Protein AF-A0A1H3V2F0-F1 (afdb_monomer)

Structure (mmCIF, N/CA/C/O backbone):
data_AF-A0A1H3V2F0-F1
#
_entry.id   AF-A0A1H3V2F0-F1
#
loop_
_atom_site.group_PDB
_atom_site.id
_atom_site.type_symbol
_atom_site.label_atom_id
_atom_site.label_alt_id
_atom_site.label_comp_id
_atom_site.label_asym_id
_atom_site.label_entity_id
_atom_site.label_seq_id
_atom_site.pdbx_PDB_ins_code
_atom_site.Cartn_x
_atom_site.Cartn_y
_atom_site.Cartn_z
_atom_site.occupancy
_atom_site.B_iso_or_equiv
_atom_site.auth_seq_id
_atom_site.auth_comp_id
_atom_site.auth_asym_id
_atom_site.auth_atom_id
_atom_site.pdbx_PDB_model_num
ATOM 1 N N . MET A 1 1 ? -30.285 28.965 68.200 1.00 61.06 1 MET A N 1
ATOM 2 C CA . MET A 1 1 ? -30.739 27.935 67.236 1.00 61.06 1 MET A CA 1
ATOM 3 C C . MET A 1 1 ? -30.386 28.266 65.783 1.00 61.06 1 MET A C 1
ATOM 5 O O . MET A 1 1 ? -29.971 27.362 65.078 1.00 61.06 1 MET A O 1
ATOM 9 N N . LEU A 1 2 ? -30.465 29.534 65.348 1.00 70.94 2 LEU A N 1
ATOM 10 C CA . LEU A 1 2 ? -30.140 29.958 63.972 1.00 70.94 2 LEU A CA 1
ATOM 11 C C . LEU A 1 2 ? -28.710 29.589 63.520 1.00 70.94 2 LEU A C 1
ATOM 13 O O . LEU A 1 2 ? -28.516 29.083 62.422 1.00 70.94 2 LEU A O 1
ATOM 17 N N . ILE A 1 3 ? -27.717 29.784 64.395 1.00 76.69 3 ILE A N 1
ATOM 18 C CA . ILE A 1 3 ? -26.299 29.520 64.093 1.00 76.69 3 ILE A CA 1
ATOM 19 C C . ILE A 1 3 ? -26.048 28.026 63.822 1.00 76.69 3 ILE A C 1
ATOM 21 O O . ILE A 1 3 ? -25.333 27.685 62.888 1.00 76.69 3 ILE A O 1
ATOM 25 N N . LEU A 1 4 ? -26.689 27.130 64.582 1.00 78.62 4 LEU A N 1
ATOM 26 C CA . LEU A 1 4 ? -26.581 25.678 64.379 1.00 78.62 4 LEU A CA 1
ATOM 27 C C . LEU A 1 4 ? -27.196 25.234 63.046 1.00 78.62 4 LEU A C 1
ATOM 29 O O . LEU A 1 4 ? -26.653 24.354 62.388 1.00 78.62 4 LEU A O 1
ATOM 33 N N . LEU A 1 5 ? -28.294 25.871 62.629 1.00 80.38 5 LEU A N 1
ATOM 34 C CA . LEU A 1 5 ? -28.966 25.572 61.365 1.00 80.38 5 LEU A CA 1
ATOM 35 C C . LEU A 1 5 ? -28.113 26.011 60.166 1.00 80.38 5 LEU A C 1
ATOM 37 O O . LEU A 1 5 ? -27.968 25.260 59.208 1.00 80.38 5 LEU A O 1
ATOM 41 N N . ILE A 1 6 ? -27.473 27.180 60.254 1.00 79.75 6 ILE A N 1
ATOM 42 C CA . ILE A 1 6 ? -26.554 27.679 59.218 1.00 79.75 6 ILE A CA 1
ATOM 43 C C . ILE A 1 6 ? -25.340 26.752 59.075 1.00 79.75 6 ILE A C 1
ATOM 45 O O . ILE A 1 6 ? -24.974 26.389 57.961 1.00 79.75 6 ILE A O 1
ATOM 49 N N . VAL A 1 7 ? -24.746 26.319 60.191 1.00 81.94 7 VAL A N 1
ATOM 50 C CA . VAL A 1 7 ? -23.611 25.381 60.167 1.00 81.94 7 VAL A CA 1
ATOM 51 C C . VAL A 1 7 ? -24.021 24.032 59.571 1.00 81.94 7 VAL A C 1
ATOM 53 O O . VAL A 1 7 ? -23.285 23.486 58.753 1.00 81.94 7 VAL A O 1
ATOM 56 N N . PHE A 1 8 ? -25.208 23.523 59.912 1.00 82.62 8 PHE A N 1
ATOM 57 C CA . PHE A 1 8 ? -25.726 22.274 59.351 1.00 82.62 8 PHE A CA 1
ATOM 58 C C . PHE A 1 8 ? -25.912 22.356 57.829 1.00 82.62 8 PHE A C 1
ATOM 60 O O . PHE A 1 8 ? -25.448 21.476 57.111 1.00 82.62 8 PHE A O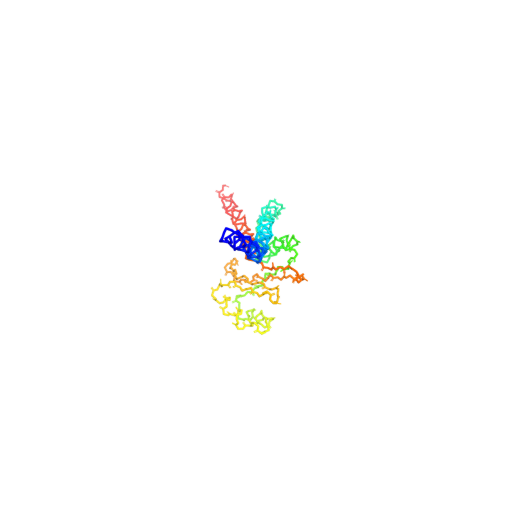 1
ATOM 67 N N . VAL A 1 9 ? -26.495 23.448 57.324 1.00 82.94 9 VAL A N 1
ATOM 68 C CA . VAL A 1 9 ? -26.687 23.669 55.879 1.00 82.94 9 VAL A CA 1
ATOM 69 C C . VAL A 1 9 ? -25.351 23.764 55.138 1.00 82.94 9 VAL A C 1
ATOM 71 O O . VAL A 1 9 ? -25.231 23.241 54.032 1.00 82.94 9 VAL A O 1
ATOM 74 N N . ILE A 1 10 ? -24.330 24.390 55.734 1.00 80.44 10 ILE A N 1
ATOM 75 C CA . ILE A 1 10 ? -22.995 24.492 55.125 1.00 80.44 10 ILE A CA 1
ATOM 76 C C . ILE A 1 10 ? -22.326 23.116 55.042 1.00 80.44 10 ILE A C 1
ATOM 78 O O . ILE A 1 10 ? -21.793 22.765 53.992 1.00 80.44 10 ILE A O 1
ATOM 82 N N . ILE A 1 11 ? -22.370 22.326 56.120 1.00 81.00 11 ILE A N 1
ATOM 83 C CA . ILE A 1 11 ? -21.777 20.980 56.147 1.00 81.00 11 ILE A CA 1
ATOM 84 C C . ILE A 1 11 ? -22.468 20.069 55.129 1.00 81.00 11 ILE A C 1
ATOM 86 O O . ILE A 1 11 ? -21.787 19.375 54.374 1.00 81.00 11 ILE A O 1
ATOM 90 N N . ASP A 1 12 ? -23.798 20.114 55.062 1.00 76.69 12 ASP A N 1
ATOM 91 C CA . ASP A 1 12 ? -24.576 19.302 54.125 1.00 76.69 12 ASP A CA 1
ATOM 92 C C . ASP A 1 12 ? -24.293 19.711 52.667 1.00 76.69 12 ASP A C 1
ATOM 94 O O . ASP A 1 12 ? -24.003 18.8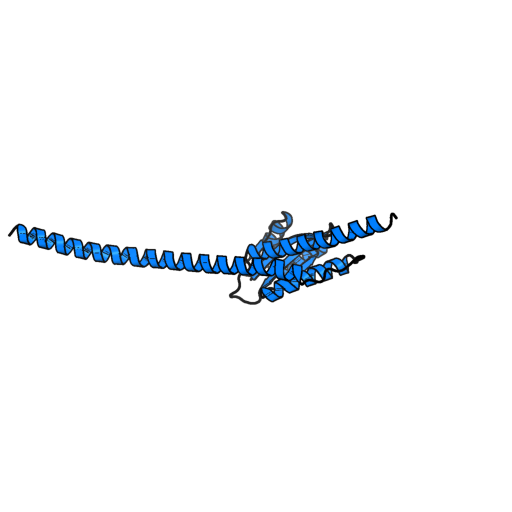73 51.812 1.00 76.69 12 ASP A O 1
ATOM 98 N N . SER A 1 13 ? -24.217 21.019 52.397 1.00 80.00 13 SER A N 1
ATOM 99 C CA . SER A 1 13 ? -23.856 21.552 51.074 1.00 80.00 13 SER A CA 1
ATOM 100 C C . SER A 1 13 ? -22.437 21.160 50.643 1.00 80.00 13 SER A C 1
ATOM 102 O O . SER A 1 13 ? -22.207 20.865 49.470 1.00 80.00 13 SER A O 1
ATOM 104 N N . LEU A 1 14 ? -21.478 21.116 51.575 1.00 80.00 14 LEU A N 1
ATOM 105 C CA . LEU A 1 14 ? -20.109 20.660 51.308 1.00 80.00 14 LEU A CA 1
ATOM 106 C C . LEU A 1 14 ? -20.058 19.161 50.991 1.00 80.00 14 LEU A C 1
ATOM 108 O O . LEU A 1 14 ? -19.303 18.744 50.110 1.00 80.00 14 LEU A O 1
ATOM 112 N N . PHE A 1 15 ? -20.878 18.352 51.665 1.00 75.12 15 PHE A N 1
ATOM 113 C CA . PHE A 1 15 ? -20.977 16.917 51.400 1.00 75.12 15 PHE A CA 1
ATOM 114 C C . PHE A 1 15 ? -21.572 16.644 50.009 1.00 75.12 15 PHE A C 1
ATOM 116 O O . PHE A 1 15 ? -21.035 15.835 49.247 1.00 75.12 15 PHE A O 1
ATOM 123 N N . PHE A 1 16 ? -22.618 17.389 49.633 1.00 72.38 16 PHE A N 1
ATOM 124 C CA . PHE A 1 16 ? -23.201 17.350 48.289 1.00 72.38 16 PHE A CA 1
ATOM 125 C C . PHE A 1 16 ? -22.223 17.814 47.203 1.00 72.38 16 PHE A C 1
ATOM 127 O O . PHE A 1 16 ? -22.155 17.197 46.138 1.00 72.38 16 PHE A O 1
ATOM 134 N N . LEU A 1 17 ? -21.422 18.850 47.470 1.00 68.62 17 LEU A N 1
ATOM 135 C CA . LEU A 1 17 ? -20.409 19.331 46.530 1.00 68.62 17 LEU A CA 1
ATOM 136 C C . LEU A 1 17 ? -19.299 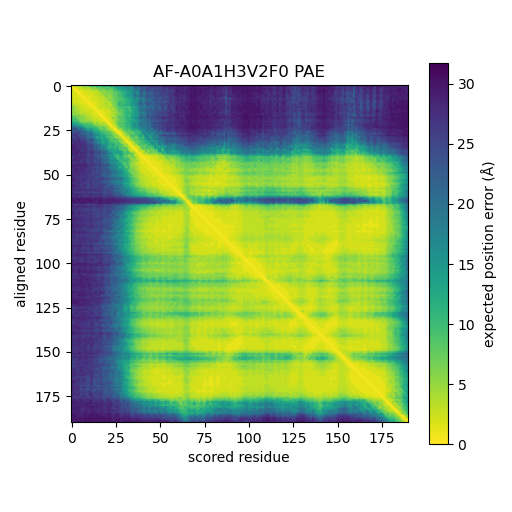18.293 46.309 1.00 68.62 17 LEU A C 1
ATOM 138 O O . LEU A 1 17 ? -18.885 18.071 45.173 1.00 68.62 17 LEU A O 1
ATOM 142 N N . ASN A 1 18 ? -18.859 17.610 47.368 1.00 68.31 18 ASN A N 1
ATOM 143 C CA . ASN A 1 18 ? -17.845 16.559 47.276 1.00 68.31 18 ASN A CA 1
ATOM 144 C C . ASN A 1 18 ? -18.342 15.362 46.441 1.00 68.31 18 ASN A C 1
ATOM 146 O O . ASN A 1 18 ? -17.637 14.873 45.559 1.00 68.31 18 ASN A O 1
ATOM 150 N N . LEU A 1 19 ? -19.602 14.953 46.629 1.00 63.09 19 LEU A N 1
ATOM 151 C CA . LEU A 1 19 ? -20.247 13.919 45.809 1.00 63.09 19 LEU A CA 1
ATOM 152 C C . LEU A 1 19 ? -20.395 14.338 44.338 1.00 63.09 19 LEU A C 1
ATOM 154 O O . LEU A 1 19 ? -20.176 13.524 43.440 1.00 63.09 19 LEU A O 1
ATOM 158 N N . TYR A 1 20 ? -20.736 15.601 44.082 1.00 62.31 20 TYR A N 1
ATOM 159 C CA . TYR A 1 20 ? -20.877 16.143 42.730 1.00 62.31 20 TYR A CA 1
ATOM 160 C C . TYR A 1 20 ? -19.531 16.206 41.989 1.00 62.31 20 TYR A C 1
ATOM 162 O O . TYR A 1 20 ? -19.430 15.735 40.855 1.00 62.31 20 TYR A O 1
ATOM 170 N N . ILE A 1 21 ? -18.478 16.698 42.656 1.00 61.28 21 ILE A N 1
ATOM 171 C CA . ILE A 1 21 ? -17.107 16.730 42.123 1.00 61.28 21 ILE A CA 1
ATOM 172 C C . ILE A 1 21 ? -16.589 15.309 41.875 1.00 61.28 21 ILE A C 1
ATOM 174 O O . ILE A 1 21 ? -15.991 15.051 40.834 1.00 61.28 21 ILE A O 1
ATOM 178 N N . SER A 1 22 ? -16.854 14.366 42.782 1.00 59.47 22 SER A N 1
ATOM 179 C CA . SER A 1 22 ? -16.416 12.974 42.630 1.00 59.47 22 SER A CA 1
ATOM 180 C C . SER A 1 22 ? -17.103 12.268 41.450 1.00 59.47 22 SER A C 1
ATOM 182 O O . SER A 1 22 ? -16.454 11.536 40.701 1.00 59.47 22 SER A O 1
ATOM 184 N N . LYS A 1 23 ? -18.397 12.539 41.218 1.00 57.72 23 LYS A N 1
ATOM 185 C CA . LYS A 1 23 ? -19.178 11.919 40.135 1.00 57.72 23 LYS A CA 1
ATOM 186 C C . LYS A 1 23 ? -18.841 12.474 38.745 1.00 57.72 23 LYS A C 1
ATOM 188 O O . LYS A 1 23 ? -18.786 11.697 37.797 1.00 57.72 23 LYS A O 1
ATOM 193 N N . LEU A 1 24 ? -18.595 13.780 38.620 1.00 54.38 24 LEU A N 1
ATOM 194 C CA . LEU A 1 24 ? -18.232 14.410 37.341 1.00 54.38 24 LEU A CA 1
ATOM 195 C C . LEU A 1 24 ? -16.731 14.325 37.047 1.00 54.38 24 LEU A C 1
ATOM 197 O O . LEU A 1 24 ? -16.337 13.962 35.941 1.00 54.38 24 LEU A O 1
ATOM 201 N N . GLY A 1 25 ? -15.885 14.565 38.051 1.00 49.28 25 GLY A N 1
ATOM 202 C CA . GLY A 1 25 ? -14.433 14.518 37.899 1.00 49.28 25 GLY A CA 1
ATOM 203 C C . GLY A 1 25 ? -13.911 13.119 37.573 1.00 49.28 25 GLY A C 1
ATOM 204 O O . GLY A 1 25 ? -12.988 12.992 36.778 1.00 49.28 25 GLY A O 1
ATOM 205 N N . GLY A 1 26 ? -14.518 12.059 38.121 1.00 54.72 26 GLY A N 1
ATOM 206 C CA . GLY A 1 26 ? -14.087 10.679 37.872 1.00 54.72 26 GLY A CA 1
ATOM 207 C C . GLY A 1 26 ? -14.319 10.196 36.435 1.00 54.72 26 GLY A C 1
ATOM 208 O O . GLY A 1 26 ? -13.456 9.521 35.872 1.00 54.72 26 GLY A O 1
ATOM 209 N N . GLN A 1 27 ? -15.451 10.558 35.820 1.00 55.06 27 GLN A N 1
ATOM 210 C CA . GLN A 1 27 ? -15.762 10.175 34.437 1.00 55.06 27 GLN A CA 1
ATOM 211 C C . GLN A 1 27 ? -14.985 11.008 33.413 1.00 55.06 27 GLN A C 1
ATOM 213 O O . GLN A 1 27 ? -14.452 10.449 32.452 1.00 55.06 27 GLN A O 1
ATOM 218 N N . GLU A 1 28 ? -14.865 12.321 33.622 1.00 51.31 28 GLU A N 1
ATOM 219 C CA . GLU A 1 28 ? -14.158 13.191 32.678 1.00 51.31 28 GLU A CA 1
ATOM 220 C C . GLU A 1 28 ? -12.641 12.959 32.696 1.00 51.31 28 GLU A C 1
ATOM 222 O O . GLU A 1 28 ? -12.040 12.857 31.621 1.00 51.31 28 GLU A O 1
ATOM 227 N N . LEU A 1 29 ? -12.017 12.744 33.866 1.00 51.28 29 LEU A N 1
ATOM 228 C CA . LEU A 1 29 ? -10.594 12.377 33.927 1.00 51.28 29 LEU A CA 1
ATOM 229 C C . LEU A 1 29 ? -10.323 11.032 33.257 1.00 51.28 29 LEU A C 1
ATOM 231 O O . LEU A 1 29 ? -9.363 10.924 32.501 1.00 51.28 29 LEU A O 1
ATOM 235 N N . GLN A 1 30 ? -11.144 10.006 33.505 1.00 56.53 30 GLN A N 1
ATOM 236 C CA . GLN A 1 30 ? -10.946 8.703 32.864 1.00 56.53 30 GLN A CA 1
ATOM 237 C C . GLN A 1 30 ? -11.116 8.791 31.347 1.00 56.53 30 GLN A C 1
ATOM 239 O O . GLN A 1 30 ? -10.319 8.204 30.614 1.00 56.53 30 GLN A O 1
ATOM 244 N N . SER A 1 31 ? -12.096 9.560 30.863 1.00 54.59 31 SER A N 1
ATOM 245 C CA . SER A 1 31 ? -12.270 9.789 29.426 1.00 54.59 31 SER A CA 1
ATOM 246 C C . SER A 1 31 ? -11.073 10.527 28.811 1.00 54.59 31 SER A C 1
ATOM 248 O O . SER A 1 31 ? -10.568 10.103 27.773 1.00 54.59 31 SER A O 1
ATOM 250 N N . THR A 1 32 ? -10.536 11.538 29.502 1.00 55.53 32 THR A N 1
ATOM 251 C CA . THR A 1 32 ? -9.373 12.322 29.060 1.00 55.53 32 THR A CA 1
ATOM 252 C C . THR A 1 32 ? -8.096 11.479 29.068 1.00 55.53 32 THR A C 1
ATOM 254 O O . THR A 1 32 ? -7.361 11.466 28.087 1.00 55.53 32 THR A O 1
ATOM 257 N N . ILE A 1 33 ? -7.845 10.704 30.129 1.00 57.38 33 ILE A N 1
ATOM 258 C CA . ILE A 1 33 ? -6.692 9.792 30.233 1.00 57.38 33 ILE A CA 1
ATOM 259 C C . ILE A 1 33 ? -6.752 8.714 29.143 1.00 57.38 33 ILE A C 1
ATOM 261 O O . ILE A 1 33 ? -5.734 8.393 28.528 1.00 57.38 33 ILE A O 1
ATOM 265 N N . THR A 1 34 ? -7.943 8.178 28.863 1.00 60.28 34 THR A N 1
ATOM 266 C CA . THR A 1 34 ? -8.134 7.169 27.812 1.00 60.28 34 THR A CA 1
ATOM 267 C C . THR A 1 34 ? -7.894 7.764 26.425 1.00 60.28 34 THR A C 1
ATOM 269 O O . THR A 1 34 ? -7.192 7.155 25.623 1.00 60.28 34 THR A O 1
ATOM 272 N N . GLN A 1 35 ? -8.410 8.966 26.151 1.00 56.22 35 GLN A N 1
ATOM 273 C CA . GLN A 1 35 ? -8.172 9.671 24.888 1.00 56.22 35 GLN A CA 1
ATOM 274 C C . GLN A 1 35 ? -6.689 10.003 24.694 1.00 56.22 35 GLN A C 1
ATOM 276 O O . GLN A 1 35 ? -6.137 9.675 23.650 1.00 56.22 35 GLN A O 1
ATOM 281 N N . VAL A 1 36 ? -6.011 10.548 25.710 1.00 57.19 36 VAL A N 1
ATOM 282 C CA . VAL A 1 36 ? -4.564 10.829 25.658 1.00 57.19 36 VAL A CA 1
ATOM 283 C C . VAL A 1 36 ? -3.760 9.550 25.401 1.00 57.19 36 VAL A C 1
ATOM 285 O O . VAL A 1 36 ? -2.831 9.558 24.597 1.00 57.19 36 VAL A O 1
ATOM 288 N N . GLY A 1 37 ? -4.136 8.430 26.027 1.00 59.06 37 GLY A N 1
ATOM 289 C CA . GLY A 1 37 ? -3.490 7.136 25.800 1.00 59.06 37 GLY A CA 1
ATOM 290 C C . GLY A 1 37 ? -3.678 6.583 24.382 1.00 59.06 37 GLY A C 1
ATOM 291 O O . GLY A 1 37 ? -2.754 5.971 23.845 1.00 59.06 37 GLY A O 1
ATOM 292 N N . VAL A 1 38 ? -4.842 6.797 23.759 1.00 66.88 38 VAL A N 1
ATOM 293 C CA . VAL A 1 38 ? -5.090 6.435 22.351 1.00 66.88 38 VAL A CA 1
ATOM 294 C C . VAL A 1 38 ? -4.256 7.318 21.424 1.00 66.88 38 VAL A C 1
ATOM 296 O O . VAL A 1 38 ? -3.521 6.786 20.596 1.00 66.88 38 VAL A O 1
ATOM 299 N N . THR A 1 39 ? -4.269 8.635 21.637 1.00 72.12 39 THR A N 1
ATOM 300 C CA . THR A 1 39 ? -3.475 9.590 20.854 1.00 72.12 39 THR A CA 1
ATOM 301 C C . THR A 1 39 ? -1.979 9.290 20.934 1.00 72.12 39 THR A C 1
ATOM 303 O O . THR A 1 39 ? -1.284 9.343 19.924 1.00 72.12 39 THR A O 1
ATOM 306 N N . GLN A 1 40 ? -1.467 8.926 22.114 1.00 73.38 40 GLN A N 1
ATOM 307 C CA . GLN A 1 40 ? -0.055 8.580 22.275 1.00 73.38 40 GLN A CA 1
ATOM 308 C C . GLN A 1 40 ? 0.311 7.302 21.510 1.00 73.38 40 GLN A C 1
ATOM 310 O O . GLN A 1 40 ? 1.338 7.266 20.838 1.00 73.38 40 GLN A O 1
ATOM 315 N N . LYS A 1 41 ? -0.543 6.271 21.554 1.00 78.06 41 LYS A N 1
ATOM 316 C CA . LYS A 1 41 ? -0.329 5.034 20.788 1.00 78.06 41 LYS A CA 1
ATOM 317 C C . LYS A 1 41 ? -0.358 5.273 19.281 1.00 78.06 41 LYS A C 1
ATOM 319 O O . LYS A 1 41 ? 0.447 4.679 18.570 1.00 78.06 41 LYS A O 1
ATOM 324 N N . GLU A 1 42 ? -1.265 6.119 18.801 1.00 79.69 42 GLU A N 1
ATOM 325 C CA . GLU A 1 42 ? -1.326 6.506 17.389 1.00 79.69 42 GLU A CA 1
ATOM 326 C C . GLU A 1 42 ? -0.064 7.273 16.981 1.00 79.69 42 GLU A C 1
ATOM 328 O O . GLU A 1 42 ? 0.589 6.884 16.019 1.00 79.69 42 GLU A O 1
ATOM 333 N N . LEU A 1 43 ? 0.362 8.262 17.773 1.00 80.75 43 LEU A N 1
ATOM 334 C CA . LEU A 1 43 ? 1.606 9.008 17.546 1.00 80.75 43 LEU A CA 1
ATOM 335 C C . LEU A 1 43 ? 2.843 8.105 17.511 1.00 80.75 43 LEU A C 1
ATOM 337 O O . LEU A 1 43 ? 3.704 8.265 16.643 1.00 80.75 43 LEU A O 1
ATOM 341 N N . ASP A 1 44 ? 2.951 7.161 18.443 1.00 85.00 44 ASP A N 1
ATOM 342 C CA . ASP A 1 44 ? 4.070 6.221 18.488 1.00 85.00 44 ASP A CA 1
ATOM 343 C C . ASP A 1 44 ? 4.039 5.265 17.285 1.00 85.00 44 ASP A C 1
ATOM 345 O O . ASP A 1 44 ? 5.087 4.968 16.703 1.00 85.00 44 ASP A O 1
ATOM 349 N N . ALA A 1 45 ? 2.848 4.837 16.851 1.00 83.38 45 ALA A N 1
ATOM 350 C CA . ALA A 1 45 ? 2.679 4.047 15.636 1.00 83.38 45 ALA A CA 1
ATOM 351 C C . ALA A 1 45 ? 3.090 4.836 14.383 1.00 83.38 45 ALA A C 1
ATOM 353 O O . ALA A 1 45 ? 3.867 4.314 13.584 1.00 83.38 45 ALA A O 1
ATOM 354 N N . THR A 1 46 ? 2.651 6.089 14.239 1.00 85.56 46 THR A N 1
ATOM 355 C CA . THR A 1 46 ? 3.050 6.977 13.137 1.00 85.56 46 THR A CA 1
ATOM 356 C C . THR A 1 46 ? 4.563 7.175 13.117 1.00 85.56 46 THR A C 1
ATOM 358 O O . THR A 1 46 ? 5.201 6.991 12.082 1.00 85.56 46 THR A O 1
ATOM 361 N N . ARG A 1 47 ? 5.176 7.488 14.267 1.00 84.75 47 ARG A N 1
ATOM 362 C CA . ARG A 1 47 ? 6.633 7.670 14.382 1.00 84.75 47 ARG A CA 1
ATOM 363 C C . ARG A 1 47 ? 7.398 6.423 13.963 1.00 84.75 47 ARG A C 1
ATOM 365 O O . ARG A 1 47 ? 8.370 6.534 13.221 1.00 84.75 47 ARG A O 1
ATOM 372 N N . ARG A 1 48 ? 6.956 5.247 14.410 1.00 90.94 48 ARG A N 1
ATOM 373 C CA . ARG A 1 48 ? 7.561 3.963 14.037 1.00 90.94 48 ARG A CA 1
ATOM 374 C C . ARG A 1 48 ? 7.470 3.722 12.528 1.00 90.94 48 ARG A C 1
ATOM 376 O O . ARG A 1 48 ? 8.500 3.481 11.903 1.00 90.94 48 ARG A O 1
ATOM 383 N N . LYS A 1 49 ? 6.278 3.872 11.940 1.00 89.25 49 LYS A N 1
ATOM 384 C CA . LYS A 1 49 ? 6.044 3.708 10.493 1.00 89.25 49 LYS A CA 1
ATOM 385 C C . LYS A 1 49 ? 6.922 4.651 9.668 1.00 89.25 49 LYS A C 1
ATOM 387 O O . LYS A 1 49 ? 7.590 4.218 8.732 1.00 89.25 49 LYS A O 1
ATOM 392 N N . MET A 1 50 ? 6.987 5.923 10.060 1.00 86.44 50 MET A N 1
ATOM 393 C CA . MET A 1 50 ? 7.795 6.936 9.376 1.00 86.44 50 MET A CA 1
ATOM 394 C C . MET A 1 50 ? 9.300 6.738 9.573 1.00 86.44 50 MET A C 1
ATOM 396 O O . MET A 1 50 ? 10.070 7.107 8.695 1.00 86.44 50 MET A O 1
ATOM 400 N N . ALA A 1 51 ? 9.741 6.130 10.678 1.00 87.38 51 ALA A N 1
ATOM 401 C CA . ALA A 1 51 ? 11.145 5.777 10.887 1.00 87.38 51 ALA A CA 1
ATOM 402 C C . ALA A 1 51 ? 11.589 4.582 10.027 1.00 87.38 51 ALA A C 1
ATOM 404 O O . ALA A 1 51 ? 12.760 4.500 9.655 1.00 87.38 51 ALA A O 1
ATOM 405 N N . HIS A 1 52 ? 10.677 3.670 9.677 1.00 89.56 52 HIS A N 1
ATOM 406 C CA . HIS A 1 52 ? 10.995 2.539 8.805 1.00 89.56 52 HIS A CA 1
ATOM 407 C C . HIS A 1 52 ? 11.288 2.962 7.365 1.00 89.56 52 HIS A C 1
ATOM 409 O O . HIS A 1 52 ? 12.174 2.382 6.747 1.00 89.56 52 HIS A O 1
ATOM 415 N N . VAL A 1 53 ? 10.609 3.987 6.845 1.00 90.06 53 VAL A N 1
ATOM 416 C CA . VAL A 1 53 ? 10.813 4.477 5.470 1.00 90.06 53 VAL A CA 1
ATOM 417 C C . VAL A 1 53 ? 12.283 4.825 5.172 1.00 90.06 53 VAL A C 1
ATOM 419 O O . VAL A 1 53 ? 12.854 4.198 4.281 1.00 90.06 53 VAL A O 1
ATOM 422 N N . PRO A 1 54 ? 12.953 5.745 5.898 1.00 86.50 54 PRO A N 1
ATOM 423 C CA . PRO A 1 54 ? 14.351 6.068 5.626 1.00 86.50 54 PRO A CA 1
ATOM 424 C C . PRO A 1 54 ? 15.285 4.884 5.894 1.00 86.50 54 PRO A C 1
ATOM 426 O O . PRO A 1 54 ? 16.253 4.712 5.163 1.00 86.50 54 PRO A O 1
ATOM 429 N N . GLN A 1 55 ? 14.996 4.035 6.890 1.00 88.94 55 GLN A N 1
ATOM 430 C CA . GLN A 1 55 ? 15.793 2.826 7.133 1.00 88.94 55 GLN A CA 1
ATOM 431 C C . GLN A 1 55 ? 15.773 1.885 5.925 1.00 88.94 55 GLN A C 1
ATOM 433 O O . GLN A 1 55 ? 16.816 1.374 5.531 1.00 88.94 55 GLN A O 1
ATOM 438 N N . ILE A 1 56 ? 14.596 1.671 5.334 1.00 91.75 56 ILE A N 1
ATOM 439 C CA . ILE A 1 56 ? 14.447 0.845 4.136 1.00 91.75 56 ILE A CA 1
ATOM 440 C C . ILE A 1 56 ? 15.187 1.495 2.971 1.00 91.75 56 ILE A C 1
ATOM 442 O O . ILE A 1 56 ? 15.997 0.831 2.340 1.00 91.75 56 ILE A O 1
ATOM 446 N N . LEU A 1 57 ? 14.963 2.787 2.715 1.00 88.56 57 LEU A N 1
ATOM 447 C CA . LEU A 1 57 ? 15.588 3.485 1.587 1.00 88.56 57 LEU A CA 1
ATOM 448 C C . LEU A 1 57 ? 17.121 3.490 1.667 1.00 88.56 57 LEU A C 1
ATOM 450 O O . LEU A 1 57 ? 17.773 3.329 0.646 1.00 88.56 57 LEU A O 1
ATOM 454 N N . ILE A 1 58 ? 17.707 3.632 2.858 1.00 86.31 58 ILE A N 1
ATOM 455 C CA . ILE A 1 58 ? 19.170 3.614 3.032 1.00 86.31 58 ILE A CA 1
ATOM 456 C C . ILE A 1 58 ? 19.746 2.208 2.817 1.00 86.31 58 ILE A C 1
ATOM 458 O O . ILE A 1 58 ? 20.851 2.065 2.299 1.00 86.31 58 ILE A O 1
ATOM 462 N N . CYS A 1 59 ? 19.028 1.167 3.242 1.00 87.19 59 CYS A N 1
ATOM 463 C CA . CYS A 1 59 ? 19.511 -0.212 3.162 1.00 87.19 59 CYS A CA 1
ATOM 464 C C . CYS A 1 59 ? 19.154 -0.915 1.846 1.00 87.19 59 CYS A C 1
ATOM 466 O O . CYS A 1 59 ? 19.722 -1.967 1.550 1.00 87.19 59 CYS A O 1
ATOM 468 N N . PHE A 1 60 ? 18.209 -0.381 1.073 1.00 88.06 60 PHE A N 1
ATOM 469 C CA . PHE A 1 60 ? 17.765 -1.005 -0.162 1.00 88.06 60 PHE A CA 1
ATOM 470 C C . PHE A 1 60 ? 18.811 -0.836 -1.264 1.00 88.06 60 PHE A C 1
ATOM 472 O O . PHE A 1 60 ? 19.214 0.273 -1.606 1.00 88.06 60 PHE A O 1
ATOM 479 N N . ASN A 1 61 ? 19.230 -1.954 -1.855 1.00 85.56 61 ASN A N 1
ATOM 480 C CA . ASN A 1 61 ? 20.132 -1.932 -2.998 1.00 85.56 61 ASN A CA 1
ATOM 481 C C . ASN A 1 61 ? 19.337 -1.641 -4.278 1.00 85.56 61 ASN A C 1
ATOM 483 O O . ASN A 1 61 ? 18.730 -2.552 -4.858 1.00 85.56 61 ASN A O 1
ATOM 487 N N . PHE A 1 62 ? 19.317 -0.373 -4.689 1.00 83.06 62 PHE A N 1
ATOM 488 C CA . PHE A 1 62 ? 18.661 0.053 -5.921 1.00 83.06 62 PHE A CA 1
ATOM 489 C C . PHE A 1 62 ? 19.390 -0.526 -7.141 1.00 83.06 62 PHE A C 1
ATOM 491 O O . PHE A 1 62 ? 20.619 -0.455 -7.214 1.00 83.06 62 PHE A O 1
ATOM 498 N N . PRO A 1 63 ? 18.663 -1.124 -8.100 1.00 79.25 63 PRO A N 1
ATOM 499 C CA . PRO A 1 63 ? 19.280 -1.656 -9.307 1.00 79.25 63 PRO A CA 1
ATOM 500 C C . PRO A 1 63 ? 19.917 -0.534 -10.140 1.00 79.25 63 PRO A C 1
ATOM 502 O O . PRO A 1 63 ? 19.328 0.529 -10.326 1.00 79.25 63 PRO A O 1
ATOM 505 N N . LEU A 1 64 ? 21.108 -0.803 -10.676 1.00 65.31 64 LEU A N 1
ATOM 506 C CA . LEU A 1 64 ? 21.814 0.079 -11.605 1.00 65.31 64 LEU A CA 1
ATOM 507 C C . LEU A 1 64 ? 21.465 -0.316 -13.048 1.00 65.31 64 LEU A C 1
ATOM 509 O O . LEU A 1 64 ? 21.782 -1.427 -13.461 1.00 65.31 64 LEU A O 1
ATOM 513 N N . TYR A 1 65 ? 20.865 0.618 -13.793 1.00 61.81 65 TYR A N 1
ATOM 514 C CA . TYR A 1 65 ? 20.639 0.610 -15.250 1.00 61.81 65 TYR A CA 1
ATOM 515 C C . TYR A 1 65 ? 19.810 -0.532 -15.882 1.00 61.81 65 TYR A C 1
ATOM 517 O O . TYR A 1 65 ? 19.693 -1.643 -15.380 1.00 61.81 65 TYR A O 1
ATOM 525 N N . ASN A 1 66 ? 19.236 -0.216 -17.053 1.00 54.28 66 ASN A N 1
ATOM 526 C CA . ASN A 1 66 ? 18.673 -1.132 -18.059 1.00 54.28 66 ASN A CA 1
ATOM 527 C C . ASN A 1 66 ? 17.694 -2.204 -17.544 1.00 54.28 66 ASN A C 1
ATOM 529 O O . ASN A 1 66 ? 17.736 -3.377 -17.919 1.00 54.28 66 ASN A O 1
ATOM 533 N N . VAL A 1 67 ? 16.792 -1.779 -16.668 1.00 62.84 67 VAL A N 1
ATOM 534 C CA . VAL A 1 67 ? 15.787 -2.653 -16.080 1.00 62.84 67 VAL A CA 1
ATOM 535 C C . VAL A 1 67 ? 14.610 -2.760 -17.056 1.00 62.84 67 VAL A C 1
ATOM 537 O O . VAL A 1 67 ? 14.016 -1.746 -17.425 1.00 62.84 67 VAL A O 1
ATOM 540 N N . SER A 1 68 ? 14.272 -3.974 -17.505 1.00 82.38 68 SER A N 1
ATOM 541 C CA . SER A 1 68 ? 13.022 -4.198 -18.246 1.00 82.38 68 SER A CA 1
ATOM 542 C C . SER A 1 68 ? 11.832 -3.706 -17.413 1.00 82.38 68 SER A C 1
ATOM 544 O O . SER A 1 68 ? 11.931 -3.611 -16.189 1.00 82.38 68 SER A O 1
ATOM 546 N N . LYS A 1 69 ? 10.687 -3.415 -18.049 1.00 83.88 69 LYS A N 1
ATOM 547 C CA . LYS A 1 69 ? 9.473 -3.018 -17.312 1.00 83.88 69 LYS A CA 1
ATOM 548 C C . LYS A 1 69 ? 9.157 -4.010 -16.186 1.00 83.88 69 LYS A C 1
ATOM 550 O O . LYS A 1 69 ? 8.873 -3.586 -15.073 1.00 83.88 69 LYS A O 1
ATOM 555 N N . ASP A 1 70 ? 9.268 -5.305 -16.465 1.00 86.38 70 ASP A N 1
ATOM 556 C CA . ASP A 1 70 ? 8.998 -6.355 -15.483 1.00 86.38 70 ASP A CA 1
ATOM 557 C C . ASP A 1 70 ? 10.003 -6.305 -14.330 1.00 86.38 70 ASP A C 1
ATOM 559 O O . ASP A 1 70 ? 9.606 -6.216 -13.176 1.00 86.38 70 ASP A O 1
ATOM 563 N N . ALA A 1 71 ? 11.304 -6.211 -14.620 1.00 87.81 71 ALA A N 1
ATOM 564 C CA . ALA A 1 71 ? 12.309 -6.116 -13.567 1.00 87.81 71 ALA A CA 1
ATOM 565 C C . ALA A 1 71 ? 12.213 -4.793 -12.773 1.00 87.81 71 ALA A C 1
ATOM 567 O O . ALA A 1 71 ? 12.598 -4.746 -11.604 1.00 87.81 71 ALA A O 1
ATOM 568 N N . TYR A 1 72 ? 11.699 -3.708 -13.367 1.00 88.75 72 TYR A N 1
ATOM 569 C CA . TYR A 1 72 ? 11.450 -2.450 -12.660 1.00 88.75 72 TYR A CA 1
ATOM 570 C C . TYR A 1 72 ? 10.352 -2.644 -11.615 1.00 88.75 72 TYR A C 1
ATOM 572 O O . TYR A 1 72 ? 10.508 -2.212 -10.471 1.00 88.75 72 TYR A O 1
ATOM 580 N N . ILE A 1 73 ? 9.271 -3.316 -12.016 1.00 91.19 73 ILE A N 1
ATOM 581 C CA . ILE A 1 73 ? 8.145 -3.649 -11.150 1.00 91.19 73 ILE A CA 1
ATOM 582 C C . ILE A 1 73 ? 8.574 -4.641 -10.065 1.00 91.19 73 ILE A C 1
ATOM 584 O O . ILE A 1 73 ? 8.352 -4.353 -8.894 1.00 91.19 73 ILE A O 1
ATOM 588 N N . ASP A 1 74 ? 9.286 -5.714 -10.408 1.00 91.00 74 ASP A N 1
ATOM 589 C CA . ASP A 1 74 ? 9.766 -6.713 -9.442 1.00 91.00 74 ASP A CA 1
ATOM 590 C C . ASP A 1 74 ? 10.637 -6.081 -8.344 1.00 91.00 74 ASP A C 1
ATOM 592 O O . ASP A 1 74 ? 10.519 -6.398 -7.159 1.00 91.00 74 ASP A O 1
ATOM 596 N N . ASN A 1 75 ? 11.525 -5.153 -8.714 1.00 91.06 75 ASN A N 1
ATOM 597 C CA . ASN A 1 75 ? 12.359 -4.445 -7.743 1.00 91.06 75 ASN A CA 1
ATOM 598 C C . ASN A 1 75 ? 11.539 -3.489 -6.865 1.00 91.06 75 ASN A C 1
ATOM 600 O O . ASN A 1 75 ? 11.813 -3.391 -5.666 1.00 91.06 75 ASN A O 1
ATOM 604 N N . MET A 1 76 ? 10.523 -2.825 -7.423 1.00 92.31 76 MET A N 1
ATOM 605 C CA . MET A 1 76 ? 9.591 -2.007 -6.645 1.00 92.31 76 MET A CA 1
ATOM 606 C C . MET A 1 76 ? 8.780 -2.864 -5.666 1.00 92.31 76 MET A C 1
ATOM 608 O O . MET A 1 76 ? 8.664 -2.509 -4.495 1.00 92.31 76 MET A O 1
ATOM 612 N N . GLU A 1 77 ? 8.269 -4.016 -6.097 1.00 94.06 77 GLU A N 1
ATOM 613 C CA . GLU A 1 77 ? 7.583 -4.969 -5.220 1.00 94.06 77 GLU A CA 1
ATOM 614 C C . GLU A 1 77 ? 8.502 -5.449 -4.098 1.00 94.06 77 GLU A C 1
ATOM 616 O O . GLU A 1 77 ? 8.092 -5.528 -2.940 1.00 94.06 77 GLU A O 1
ATOM 621 N N . ARG A 1 78 ? 9.779 -5.698 -4.406 1.00 93.56 78 ARG A N 1
ATOM 622 C CA . ARG A 1 78 ? 10.781 -6.076 -3.408 1.00 93.56 78 ARG A CA 1
ATOM 623 C C . ARG A 1 78 ? 11.002 -4.969 -2.374 1.00 93.56 78 ARG A C 1
ATOM 625 O O . ARG A 1 78 ? 11.068 -5.273 -1.188 1.00 93.56 78 ARG A O 1
ATOM 632 N N . LEU A 1 79 ? 11.059 -3.702 -2.795 1.00 94.50 79 LEU A N 1
ATOM 633 C CA . LEU A 1 79 ? 11.133 -2.551 -1.885 1.00 94.50 79 LEU A CA 1
ATOM 634 C C . LEU A 1 79 ? 9.896 -2.466 -0.980 1.00 94.50 79 LEU A C 1
ATOM 636 O O . LEU A 1 79 ? 10.019 -2.293 0.232 1.00 94.50 79 LEU A O 1
ATOM 640 N N . LEU A 1 80 ? 8.699 -2.611 -1.553 1.00 95.38 80 LEU A N 1
ATOM 641 C CA . LEU A 1 80 ? 7.447 -2.580 -0.794 1.00 95.38 80 LEU A CA 1
ATOM 642 C C . LEU A 1 80 ? 7.346 -3.752 0.186 1.00 95.38 80 LEU A C 1
ATOM 644 O O . LEU A 1 80 ? 6.843 -3.585 1.297 1.00 95.38 80 LEU A O 1
ATOM 648 N N . LYS A 1 81 ? 7.884 -4.918 -0.176 1.00 95.12 81 LYS A N 1
ATOM 649 C CA . LYS A 1 81 ? 7.931 -6.100 0.687 1.00 95.12 81 LYS A CA 1
ATOM 650 C C . LYS A 1 81 ? 8.784 -5.888 1.939 1.00 95.12 81 LYS A C 1
ATOM 652 O O . LYS A 1 81 ? 8.401 -6.380 2.997 1.00 95.12 81 LYS A O 1
ATOM 657 N N . GLU A 1 82 ? 9.879 -5.132 1.860 1.00 94.94 82 GLU A N 1
ATOM 658 C CA . GLU A 1 82 ? 10.683 -4.766 3.042 1.00 94.94 82 GLU A CA 1
ATOM 659 C C . GLU A 1 82 ? 9.858 -3.961 4.058 1.00 94.94 82 GLU A C 1
ATOM 661 O O . GLU A 1 82 ? 9.917 -4.203 5.266 1.00 94.94 82 GLU A O 1
ATOM 666 N N . TYR A 1 83 ? 9.031 -3.030 3.571 1.00 94.31 83 TYR A N 1
ATOM 667 C CA . TYR A 1 83 ? 8.096 -2.295 4.423 1.00 94.31 83 TYR A CA 1
ATOM 668 C C . TYR A 1 83 ? 7.003 -3.208 4.977 1.00 94.31 83 TYR A C 1
ATOM 670 O O . TYR A 1 83 ? 6.743 -3.209 6.182 1.00 94.31 83 TYR A O 1
ATOM 678 N N . ALA A 1 84 ? 6.418 -4.035 4.110 1.00 94.12 84 ALA A N 1
ATOM 679 C CA . ALA A 1 84 ? 5.364 -4.972 4.467 1.00 94.12 84 ALA A CA 1
ATOM 680 C C . ALA A 1 84 ? 5.800 -5.907 5.610 1.00 94.12 84 ALA A C 1
ATOM 682 O O . ALA A 1 84 ? 5.073 -6.084 6.584 1.00 94.12 84 ALA A O 1
ATOM 683 N N . GLN A 1 85 ? 7.030 -6.425 5.558 1.00 93.06 85 GLN A N 1
ATOM 684 C CA . GLN A 1 85 ? 7.590 -7.276 6.610 1.00 93.06 85 GLN A CA 1
ATOM 685 C C . GLN A 1 85 ? 7.754 -6.547 7.948 1.00 93.06 85 GLN A C 1
ATOM 687 O O . GLN A 1 85 ? 7.423 -7.107 8.993 1.00 93.06 85 GLN A O 1
ATOM 692 N N . LYS A 1 86 ? 8.232 -5.297 7.940 1.00 92.00 86 LYS A N 1
ATOM 693 C CA . LYS A 1 86 ? 8.412 -4.500 9.167 1.00 92.00 86 LYS A CA 1
ATOM 694 C C . LYS A 1 86 ? 7.091 -4.116 9.835 1.00 92.00 86 LYS A C 1
ATOM 696 O O . LYS A 1 86 ? 7.060 -3.931 11.051 1.00 92.00 86 LYS A O 1
ATOM 701 N N . GLU A 1 87 ? 6.018 -3.997 9.057 1.00 91.38 87 GLU A N 1
ATOM 702 C CA . GLU A 1 87 ? 4.686 -3.614 9.537 1.00 91.38 87 GLU A CA 1
ATOM 703 C C . GLU A 1 87 ? 3.695 -4.781 9.643 1.00 91.38 87 GLU A C 1
ATOM 705 O O . GLU A 1 87 ? 2.549 -4.569 10.028 1.00 91.38 87 GLU A O 1
ATOM 710 N N . SER A 1 88 ? 4.119 -6.019 9.359 1.00 91.94 88 SER A N 1
ATOM 711 C CA . SER A 1 88 ? 3.225 -7.194 9.312 1.00 91.94 88 SER A CA 1
ATOM 712 C C . SER A 1 88 ? 2.027 -6.994 8.366 1.00 91.94 88 SER A C 1
ATOM 714 O O . SER A 1 88 ? 0.878 -7.327 8.675 1.00 91.94 88 SER A O 1
ATOM 716 N N . LEU A 1 89 ? 2.319 -6.425 7.198 1.00 94.12 89 LEU A N 1
ATOM 717 C CA . LEU A 1 89 ? 1.393 -6.208 6.094 1.00 94.12 89 LEU A CA 1
ATOM 718 C C . LEU A 1 89 ? 1.721 -7.154 4.933 1.00 94.12 89 LEU A C 1
ATOM 720 O O . LEU A 1 89 ? 2.819 -7.702 4.827 1.00 94.12 89 LEU A O 1
ATOM 724 N N . VAL A 1 90 ? 0.761 -7.300 4.031 1.00 94.69 90 VAL A N 1
ATOM 725 C CA . VAL A 1 90 ? 0.918 -7.900 2.707 1.00 94.69 90 VAL A CA 1
ATOM 726 C C . VAL A 1 90 ? 0.636 -6.798 1.699 1.00 94.69 90 VAL A C 1
ATOM 728 O O . VAL A 1 90 ? -0.406 -6.151 1.782 1.00 94.69 90 VAL A O 1
ATOM 731 N N . ILE A 1 91 ? 1.584 -6.539 0.801 1.00 96.12 91 ILE A N 1
ATOM 732 C CA . ILE A 1 91 ? 1.478 -5.482 -0.205 1.00 96.12 91 ILE A CA 1
ATOM 733 C C . ILE A 1 91 ? 1.666 -6.116 -1.577 1.00 96.12 91 ILE A C 1
ATOM 735 O O . ILE A 1 91 ? 2.735 -6.658 -1.849 1.00 96.12 91 ILE A O 1
ATOM 739 N N . ASP A 1 92 ? 0.647 -6.002 -2.424 1.00 95.25 92 ASP A N 1
ATOM 740 C CA . ASP A 1 92 ? 0.641 -6.514 -3.793 1.00 95.25 92 ASP A CA 1
ATOM 741 C C . ASP A 1 92 ? 0.464 -5.359 -4.783 1.00 95.25 92 ASP A C 1
ATOM 743 O O . ASP A 1 92 ? -0.379 -4.477 -4.579 1.00 95.25 92 ASP A O 1
ATOM 747 N N . LEU A 1 93 ? 1.225 -5.366 -5.878 1.00 94.81 93 LEU A N 1
ATOM 748 C CA . LEU A 1 93 ? 1.096 -4.379 -6.944 1.00 94.81 93 LEU A CA 1
ATOM 749 C C . LEU A 1 93 ? 0.323 -4.979 -8.123 1.00 94.81 93 LEU A C 1
ATOM 751 O O . LEU A 1 93 ? 0.816 -5.824 -8.861 1.00 94.81 93 LEU A O 1
ATOM 755 N N . ILE A 1 94 ? -0.914 -4.530 -8.326 1.00 94.38 94 ILE A N 1
ATOM 756 C CA . ILE A 1 94 ? -1.832 -5.175 -9.269 1.00 94.38 94 ILE A CA 1
ATOM 757 C C . ILE A 1 94 ? -2.009 -4.301 -10.518 1.00 94.38 94 ILE A C 1
ATOM 759 O O . ILE A 1 94 ? -2.441 -3.151 -10.392 1.00 94.38 94 ILE A O 1
ATOM 763 N N . PRO A 1 95 ? -1.721 -4.809 -11.733 1.00 93.62 95 PRO A N 1
ATOM 764 C CA . PRO A 1 95 ? -2.002 -4.102 -12.982 1.00 93.62 95 PRO A CA 1
ATOM 765 C C . PRO A 1 95 ? -3.484 -3.725 -13.106 1.00 93.62 95 PRO A C 1
ATOM 767 O O . PRO A 1 95 ? -4.364 -4.537 -12.821 1.00 93.62 95 PRO A O 1
ATOM 770 N N . PHE A 1 96 ? -3.781 -2.502 -13.555 1.00 93.81 96 PHE A N 1
ATOM 771 C CA . PHE A 1 96 ? -5.156 -1.984 -13.614 1.00 93.81 96 PHE A CA 1
ATOM 7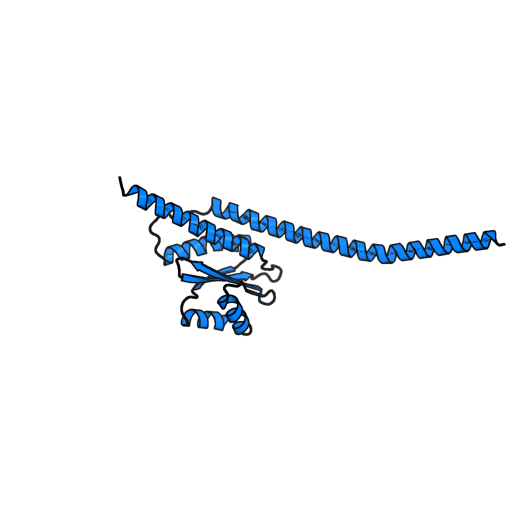72 C C . PHE A 1 96 ? -5.468 -1.197 -14.906 1.00 93.81 96 PHE A C 1
ATOM 774 O O . PHE A 1 96 ? -6.397 -0.382 -14.954 1.00 93.81 96 PHE A O 1
ATOM 781 N N . GLY A 1 97 ? -4.700 -1.417 -15.979 1.00 89.69 97 GLY A N 1
ATOM 782 C CA . GLY A 1 97 ? -4.801 -0.638 -17.221 1.00 89.69 97 GLY A CA 1
ATOM 783 C C . GLY A 1 97 ? -5.905 -1.093 -18.155 1.00 89.69 97 GLY A C 1
ATOM 784 O O . GLY A 1 97 ? -6.695 -0.287 -18.661 1.00 89.69 97 GLY A O 1
ATOM 785 N N . THR A 1 98 ? -5.997 -2.394 -18.379 1.00 92.44 98 THR A N 1
ATOM 786 C CA . THR A 1 98 ? -6.941 -2.973 -19.328 1.00 92.44 98 THR A CA 1
ATOM 787 C C . THR A 1 98 ? -8.303 -3.212 -18.686 1.00 92.44 98 THR A C 1
ATOM 789 O O . THR A 1 98 ? -8.447 -3.414 -17.482 1.00 92.44 98 THR A O 1
ATOM 792 N N . LYS A 1 99 ? -9.363 -3.250 -19.504 1.00 91.81 99 LYS A N 1
ATOM 793 C CA . LYS A 1 99 ? -10.698 -3.633 -19.012 1.00 91.81 99 LYS A CA 1
ATOM 794 C C . LYS A 1 99 ? -10.688 -5.028 -18.368 1.00 91.81 99 LYS A C 1
ATOM 796 O O . LYS A 1 99 ? -11.384 -5.225 -17.382 1.00 91.81 99 LYS A O 1
ATOM 801 N N . LYS A 1 100 ? -9.897 -5.959 -18.909 1.00 92.69 100 LYS A N 1
ATOM 802 C CA . LYS A 1 100 ? -9.795 -7.333 -18.407 1.00 92.69 100 LYS A CA 1
ATOM 803 C C . LYS A 1 100 ? -9.182 -7.377 -17.007 1.00 92.69 100 LYS A C 1
ATOM 805 O O . LYS A 1 100 ? -9.774 -7.994 -16.133 1.00 92.69 100 LYS A O 1
ATOM 810 N N . GLU A 1 101 ? -8.054 -6.704 -16.790 1.00 92.94 101 GLU A N 1
ATOM 811 C CA . GLU A 1 101 ? -7.413 -6.628 -15.467 1.00 92.94 101 GLU A CA 1
ATOM 812 C C . GLU A 1 101 ? -8.319 -5.943 -14.448 1.00 92.94 101 GLU A C 1
ATOM 814 O O . GLU A 1 101 ? -8.475 -6.430 -13.333 1.00 92.94 101 GLU A O 1
ATOM 819 N N . ARG A 1 102 ? -8.986 -4.855 -14.854 1.00 92.31 102 ARG A N 1
ATOM 820 C CA . ARG A 1 102 ? -9.920 -4.146 -13.977 1.00 92.31 102 ARG A CA 1
ATOM 821 C C . ARG A 1 102 ? -11.076 -5.023 -13.529 1.00 92.31 102 ARG A C 1
ATOM 823 O O . ARG A 1 102 ? -11.370 -5.049 -12.343 1.00 92.31 102 ARG A O 1
ATOM 830 N N . GLU A 1 103 ? -11.744 -5.712 -14.450 1.00 91.94 103 GLU A N 1
ATOM 831 C CA . GLU A 1 103 ? -12.849 -6.603 -14.078 1.00 91.94 103 GLU A CA 1
ATOM 832 C C . GLU A 1 103 ? -12.347 -7.780 -13.235 1.00 91.94 103 GLU A C 1
ATOM 834 O O . GLU A 1 103 ? -12.936 -8.048 -12.196 1.00 91.94 103 GLU A O 1
ATOM 839 N N . ALA A 1 104 ? -11.213 -8.392 -13.599 1.00 91.50 104 ALA A N 1
ATOM 840 C CA . ALA A 1 104 ? -10.620 -9.484 -12.828 1.00 91.50 104 ALA A CA 1
ATOM 841 C C . ALA A 1 104 ? -10.300 -9.072 -11.381 1.00 91.50 104 ALA A C 1
ATOM 843 O O . ALA A 1 104 ? -10.635 -9.801 -10.454 1.00 91.50 104 ALA A O 1
ATOM 844 N N . PHE A 1 105 ? -9.711 -7.891 -11.177 1.00 92.81 105 PHE A N 1
ATOM 845 C CA . PHE A 1 105 ? -9.465 -7.343 -9.843 1.00 92.81 105 PHE A CA 1
ATOM 846 C C . PHE A 1 105 ? -10.767 -7.001 -9.110 1.00 92.81 105 PHE A C 1
ATOM 848 O O . PHE A 1 105 ? -10.931 -7.303 -7.936 1.00 92.81 105 PHE A O 1
ATOM 855 N N . LEU A 1 106 ? -11.724 -6.370 -9.786 1.00 91.75 106 LEU A N 1
ATOM 856 C CA . LEU A 1 106 ? -12.988 -5.982 -9.162 1.00 91.75 106 LEU A CA 1
ATOM 857 C C . LEU A 1 106 ? -13.846 -7.190 -8.759 1.00 91.75 106 LEU A C 1
ATOM 859 O O . LEU A 1 106 ? -14.614 -7.088 -7.804 1.00 91.75 106 LEU A O 1
ATOM 863 N N . ASP A 1 107 ? -13.714 -8.319 -9.453 1.00 90.44 107 ASP A N 1
ATOM 864 C CA . ASP A 1 107 ? -14.397 -9.568 -9.115 1.00 90.44 107 ASP A CA 1
ATOM 865 C C . ASP A 1 107 ? -13.884 -10.178 -7.801 1.00 90.44 107 ASP A C 1
ATOM 867 O O . ASP A 1 107 ? -14.668 -10.787 -7.071 1.00 90.44 107 ASP A O 1
ATOM 871 N N . THR A 1 108 ? -12.618 -9.950 -7.427 1.00 89.38 108 THR A N 1
ATOM 872 C CA . THR A 1 108 ? -12.083 -10.414 -6.131 1.00 89.38 108 THR A CA 1
ATOM 873 C C . THR A 1 108 ? -12.615 -9.606 -4.943 1.00 89.38 108 THR A C 1
ATOM 875 O O . THR A 1 108 ? -12.573 -10.077 -3.810 1.00 89.38 108 THR A O 1
ATOM 878 N N . MET A 1 109 ? -13.182 -8.418 -5.185 1.00 88.94 109 MET A N 1
ATOM 879 C CA . MET A 1 109 ? -13.670 -7.500 -4.143 1.00 88.94 109 MET A CA 1
ATOM 880 C C . MET A 1 109 ? -15.065 -7.855 -3.602 1.00 88.94 109 MET A C 1
ATOM 882 O O . MET A 1 109 ? -15.554 -7.203 -2.673 1.00 88.94 109 MET A O 1
ATOM 886 N N . GLY A 1 110 ? -15.739 -8.850 -4.190 1.00 85.31 110 GLY A N 1
ATOM 887 C CA . GLY A 1 110 ? -17.047 -9.331 -3.743 1.00 85.31 110 GLY A CA 1
ATOM 888 C C . GLY A 1 110 ? -18.084 -8.211 -3.599 1.00 85.31 110 GLY A C 1
ATOM 889 O O . GLY A 1 110 ? -18.372 -7.472 -4.540 1.00 85.31 110 GLY A O 1
ATOM 890 N N . THR A 1 111 ? -18.650 -8.058 -2.399 1.00 83.50 111 THR A N 1
ATOM 891 C CA . THR A 1 111 ? -19.711 -7.074 -2.107 1.00 83.50 111 THR A CA 1
ATOM 892 C C . THR A 1 111 ? -19.245 -5.616 -2.167 1.00 83.50 111 THR A C 1
ATOM 894 O O . THR A 1 111 ? -20.072 -4.721 -2.335 1.00 83.50 111 THR A O 1
ATOM 897 N N . ASN A 1 112 ? -17.937 -5.351 -2.080 1.00 87.19 112 ASN A N 1
ATOM 898 C CA . ASN A 1 112 ? -17.381 -4.000 -2.173 1.00 87.19 112 ASN A CA 1
ATOM 899 C C . ASN A 1 112 ? -17.107 -3.554 -3.618 1.00 87.19 112 ASN A C 1
ATOM 901 O O . ASN A 1 112 ? -16.705 -2.404 -3.821 1.00 87.19 112 ASN A O 1
ATOM 905 N N . LYS A 1 113 ? -17.341 -4.420 -4.618 1.00 89.94 113 LYS A N 1
ATOM 906 C CA . LYS A 1 113 ? -17.009 -4.202 -6.036 1.00 89.94 113 LYS A CA 1
ATOM 907 C C . LYS A 1 113 ? -17.394 -2.812 -6.547 1.00 89.94 113 LYS A C 1
ATOM 909 O O . LYS A 1 113 ? -16.540 -2.082 -7.051 1.00 89.94 113 LYS A O 1
ATOM 914 N N . ASP A 1 114 ? -18.651 -2.404 -6.385 1.00 88.88 114 ASP A N 1
ATOM 915 C CA . ASP A 1 114 ? -19.134 -1.121 -6.916 1.00 88.88 114 ASP A CA 1
ATOM 916 C C . ASP A 1 114 ? -18.519 0.090 -6.209 1.00 88.88 114 ASP A C 1
ATOM 918 O O . ASP A 1 114 ? -18.215 1.110 -6.840 1.00 88.88 114 ASP A O 1
ATOM 922 N N . LYS A 1 115 ? -18.292 -0.026 -4.896 1.00 89.56 115 LYS A N 1
ATOM 923 C CA . LYS A 1 115 ? -17.660 1.027 -4.101 1.00 89.56 115 LYS A CA 1
ATOM 924 C C . LYS A 1 115 ? -16.196 1.174 -4.505 1.00 89.56 115 LYS A C 1
ATOM 926 O O . LYS A 1 115 ? -15.794 2.270 -4.887 1.00 89.56 115 LYS A O 1
ATOM 931 N N . VAL A 1 116 ? -15.438 0.079 -4.527 1.00 91.81 116 VAL A N 1
ATOM 932 C CA . VAL A 1 116 ? -14.032 0.053 -4.964 1.00 91.81 116 VAL A CA 1
ATOM 933 C C . VAL A 1 116 ? -13.900 0.611 -6.379 1.00 91.81 116 VAL A C 1
ATOM 935 O O . VAL A 1 116 ? -13.115 1.529 -6.611 1.00 91.81 116 VAL A O 1
ATOM 938 N N . ARG A 1 117 ? -14.750 0.163 -7.312 1.00 91.31 117 ARG A N 1
ATOM 939 C CA . ARG A 1 117 ? -14.784 0.674 -8.689 1.00 91.31 117 ARG A CA 1
ATOM 940 C C . ARG A 1 117 ? -14.956 2.189 -8.738 1.00 91.31 117 ARG A C 1
ATOM 942 O O . ARG A 1 117 ? -14.281 2.859 -9.519 1.00 91.31 117 ARG A O 1
ATOM 949 N N . ARG A 1 118 ? -15.870 2.744 -7.936 1.00 89.56 118 ARG A N 1
ATOM 950 C CA . ARG A 1 118 ? -16.105 4.191 -7.893 1.00 89.56 118 ARG A CA 1
ATOM 951 C C . ARG A 1 118 ? -14.898 4.939 -7.332 1.00 89.56 118 ARG A C 1
ATOM 953 O O . ARG A 1 118 ? -14.557 5.973 -7.896 1.00 89.56 118 ARG A O 1
ATOM 960 N N . PHE A 1 119 ? -14.274 4.454 -6.263 1.00 90.88 119 PHE A N 1
ATOM 961 C CA . PHE A 1 119 ? -13.116 5.114 -5.648 1.00 90.88 119 PHE A CA 1
ATOM 962 C C . PHE A 1 119 ? -11.902 5.109 -6.584 1.00 90.88 119 PHE A C 1
ATOM 964 O O . PHE A 1 119 ? -11.394 6.178 -6.928 1.00 90.88 119 PHE A O 1
ATOM 971 N N . LEU A 1 120 ? -11.532 3.939 -7.110 1.00 89.75 120 LEU A N 1
ATOM 972 C CA . LEU A 1 120 ? -10.370 3.797 -7.990 1.00 89.75 120 LEU A CA 1
ATOM 973 C C . LEU A 1 120 ? -10.517 4.585 -9.297 1.00 89.75 120 LEU A C 1
ATOM 975 O O . LEU A 1 120 ? -9.542 5.142 -9.795 1.00 89.75 120 LEU A O 1
ATOM 979 N N . ARG A 1 121 ? -11.740 4.716 -9.836 1.00 87.94 121 ARG A N 1
ATOM 980 C CA . ARG A 1 121 ? -11.990 5.528 -11.041 1.00 87.94 121 ARG A CA 1
ATOM 981 C C . ARG A 1 121 ? -11.626 7.005 -10.857 1.00 87.94 121 ARG A C 1
ATOM 983 O O . ARG A 1 121 ? -11.243 7.643 -11.829 1.00 87.94 121 ARG A O 1
ATOM 990 N N . HIS A 1 122 ? -11.752 7.544 -9.646 1.00 87.69 122 HIS A N 1
ATOM 991 C CA . HIS A 1 122 ? -11.390 8.935 -9.346 1.00 87.69 122 HIS A CA 1
ATOM 992 C C . HIS A 1 122 ? -9.969 9.059 -8.783 1.00 87.69 122 HIS A C 1
ATOM 994 O O . HIS A 1 122 ? -9.644 10.096 -8.221 1.00 87.69 122 HIS A O 1
ATOM 1000 N N . LYS A 1 123 ? -9.138 8.011 -8.911 1.00 85.94 123 LYS A N 1
ATOM 1001 C CA . LYS A 1 123 ? -7.803 7.933 -8.302 1.00 85.94 123 LYS A CA 1
ATOM 1002 C C . LYS A 1 123 ? -7.822 8.172 -6.777 1.00 85.94 123 LYS A C 1
ATOM 1004 O O . LYS A 1 123 ? -6.849 8.653 -6.213 1.00 85.94 123 LYS A O 1
ATOM 1009 N N . ASN A 1 124 ? -8.916 7.799 -6.104 1.00 88.12 124 ASN A N 1
ATOM 1010 C CA . ASN A 1 124 ? -9.028 7.882 -4.648 1.00 88.12 124 ASN A CA 1
ATOM 1011 C C . ASN A 1 124 ? -8.638 6.551 -3.998 1.00 88.12 124 ASN A C 1
ATOM 1013 O O . ASN A 1 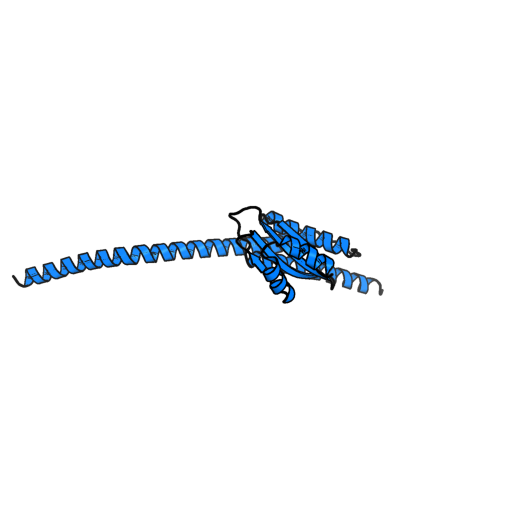124 ? -8.965 5.484 -4.527 1.00 88.12 124 ASN A O 1
ATOM 1017 N N . SER A 1 125 ? -8.011 6.623 -2.822 1.00 89.38 125 SER A N 1
ATOM 1018 C CA . SER A 1 125 ? -7.748 5.452 -1.988 1.00 89.38 125 SER A CA 1
ATOM 1019 C C . SER A 1 125 ? -9.037 4.901 -1.378 1.00 89.38 125 SER A C 1
ATOM 1021 O O . SER A 1 125 ? -9.998 5.628 -1.116 1.00 89.38 125 SER A O 1
ATOM 1023 N N . PHE A 1 126 ? -9.073 3.592 -1.163 1.00 90.44 126 PHE A N 1
ATOM 1024 C CA . PHE A 1 126 ? -10.182 2.913 -0.505 1.00 90.44 126 PHE A CA 1
ATOM 1025 C C . PHE A 1 126 ? -9.647 2.102 0.665 1.00 90.44 126 PHE A C 1
ATOM 1027 O O . PHE A 1 126 ? -8.794 1.251 0.460 1.00 90.44 126 PHE A O 1
ATOM 1034 N N . THR A 1 127 ? -10.197 2.309 1.859 1.00 89.44 127 THR A N 1
ATOM 1035 C CA . THR A 1 127 ? -9.841 1.532 3.052 1.00 89.44 127 THR A CA 1
ATOM 1036 C C . THR A 1 127 ? -11.094 0.900 3.643 1.00 89.44 127 THR A C 1
ATOM 1038 O O . THR A 1 127 ? -12.116 1.567 3.831 1.00 89.44 127 THR A O 1
ATOM 1041 N N . SER A 1 128 ? -11.019 -0.392 3.948 1.00 88.31 128 SER A N 1
ATOM 1042 C CA . SER A 1 128 ? -12.046 -1.154 4.650 1.00 88.31 128 SER A CA 1
ATOM 1043 C C . SER A 1 128 ? -11.439 -1.781 5.896 1.00 88.31 128 SER A C 1
ATOM 1045 O O . SER A 1 128 ? -10.716 -2.771 5.819 1.00 88.31 128 SER A O 1
ATOM 1047 N N . SER A 1 129 ? -11.773 -1.234 7.067 1.00 81.75 129 SER A N 1
ATOM 1048 C CA . SER A 1 129 ? -11.373 -1.826 8.352 1.00 81.75 129 SER A CA 1
ATOM 1049 C C . SER A 1 129 ? -12.045 -3.172 8.622 1.00 81.75 129 SER A C 1
ATOM 1051 O O . SER A 1 129 ? -11.585 -3.910 9.478 1.00 81.75 129 SER A O 1
ATOM 1053 N N . LYS A 1 130 ? -13.157 -3.476 7.940 1.00 83.25 130 LYS A N 1
ATOM 1054 C CA . LYS A 1 130 ? -13.854 -4.760 8.082 1.00 83.25 130 LYS A CA 1
ATOM 1055 C C . LYS A 1 130 ? -13.109 -5.881 7.363 1.00 83.25 130 LYS A C 1
ATOM 1057 O O . LYS A 1 130 ? -13.064 -6.996 7.863 1.00 83.25 130 LYS A O 1
ATOM 1062 N N . ASP A 1 131 ? -12.565 -5.568 6.193 1.00 82.94 131 ASP A N 1
ATOM 1063 C CA . ASP A 1 131 ? -11.911 -6.541 5.318 1.00 82.94 131 ASP A CA 1
ATOM 1064 C C . ASP A 1 131 ? -10.380 -6.483 5.449 1.00 82.94 131 ASP A C 1
ATOM 1066 O O . ASP A 1 131 ? -9.683 -7.098 4.649 1.00 82.94 131 ASP A O 1
ATOM 1070 N N . ASN A 1 132 ? -9.863 -5.712 6.421 1.00 88.75 132 ASN A N 1
ATOM 1071 C CA . ASN A 1 132 ? -8.435 -5.457 6.635 1.00 88.75 132 ASN A CA 1
ATOM 1072 C C . ASN A 1 132 ? -7.699 -5.128 5.328 1.00 88.75 132 ASN A C 1
ATOM 1074 O O . ASN A 1 132 ? -6.620 -5.647 5.060 1.00 88.75 132 ASN A O 1
ATOM 1078 N N . LEU A 1 133 ? -8.319 -4.271 4.511 1.00 92.19 133 LEU A N 1
ATOM 1079 C CA . LEU A 1 133 ? -7.925 -3.998 3.133 1.00 92.19 133 LEU A CA 1
ATOM 1080 C C . LEU A 1 133 ? -7.781 -2.495 2.906 1.00 92.19 133 LEU A C 1
ATOM 1082 O O . LEU A 1 133 ? -8.694 -1.729 3.220 1.00 92.19 133 LEU A O 1
ATOM 1086 N N . ALA A 1 134 ? -6.689 -2.082 2.274 1.00 93.81 134 ALA A N 1
ATOM 1087 C CA . ALA A 1 134 ? -6.549 -0.759 1.688 1.00 93.81 134 ALA A CA 1
ATOM 1088 C C . ALA A 1 134 ? -6.076 -0.855 0.236 1.00 93.81 134 ALA A C 1
ATOM 1090 O O . ALA A 1 134 ? -5.299 -1.733 -0.120 1.00 93.81 134 ALA A O 1
ATOM 1091 N N . LEU A 1 135 ? -6.569 0.042 -0.610 1.00 94.62 135 LEU A N 1
ATOM 1092 C CA . LEU A 1 135 ? -6.284 0.093 -2.036 1.00 94.62 135 LEU A CA 1
ATOM 1093 C C . LEU A 1 135 ? -5.838 1.503 -2.397 1.00 94.62 135 LEU A C 1
ATOM 1095 O O . LEU A 1 135 ? -6.569 2.466 -2.149 1.00 94.62 135 LEU A O 1
ATOM 1099 N N . TYR A 1 136 ? -4.677 1.611 -3.030 1.00 94.00 136 TYR A N 1
ATOM 1100 C CA . TYR A 1 136 ? -4.097 2.883 -3.443 1.00 94.00 136 TYR A CA 1
ATOM 1101 C C . TYR A 1 136 ? -3.837 2.859 -4.955 1.00 94.00 136 TYR A C 1
ATOM 1103 O O . TYR A 1 136 ? -3.042 2.043 -5.423 1.00 94.00 136 TYR A O 1
ATOM 1111 N N . PRO A 1 137 ? -4.522 3.698 -5.750 1.00 93.69 137 PRO A N 1
ATOM 1112 C CA . PRO A 1 137 ? -4.285 3.768 -7.186 1.00 93.69 137 PRO A CA 1
ATOM 1113 C C . PRO A 1 137 ? -2.991 4.535 -7.486 1.00 93.69 137 PRO A C 1
ATOM 1115 O O . PRO A 1 137 ? -2.813 5.658 -7.019 1.00 93.69 137 PRO A O 1
ATOM 1118 N N . PHE A 1 138 ? -2.129 3.957 -8.318 1.00 92.00 138 PHE A N 1
ATOM 1119 C CA . PHE A 1 138 ? -0.872 4.553 -8.767 1.00 92.00 138 PHE A CA 1
ATOM 1120 C C . PHE A 1 138 ? -0.726 4.477 -10.283 1.00 92.00 138 PHE A C 1
ATOM 1122 O O . PHE A 1 138 ? -1.364 3.672 -10.958 1.00 92.00 138 PHE A O 1
ATOM 1129 N N . GLU A 1 139 ? 0.141 5.324 -10.818 1.00 90.56 139 GLU A N 1
ATOM 1130 C CA . GLU A 1 139 ? 0.566 5.289 -12.210 1.00 90.56 139 GLU A CA 1
ATOM 1131 C C . GLU A 1 139 ? 2.085 5.137 -12.210 1.00 90.56 139 GLU A C 1
ATOM 1133 O O . GLU A 1 139 ? 2.792 5.974 -11.653 1.00 90.56 139 GLU A O 1
ATOM 1138 N N . ILE A 1 140 ? 2.570 4.016 -12.738 1.00 89.00 140 ILE A N 1
ATOM 1139 C CA . ILE A 1 140 ? 3.979 3.624 -12.706 1.00 89.00 140 ILE A CA 1
ATOM 1140 C C . ILE A 1 140 ? 4.395 3.349 -14.145 1.00 89.00 140 ILE A C 1
ATOM 1142 O O . ILE A 1 140 ? 3.793 2.499 -14.804 1.00 89.00 140 ILE A O 1
ATOM 1146 N N . LEU A 1 141 ? 5.409 4.071 -14.634 1.00 86.81 141 LEU A N 1
ATOM 1147 C CA . LEU A 1 141 ? 5.847 4.008 -16.036 1.00 86.81 141 LEU A CA 1
ATOM 1148 C C . LEU A 1 141 ? 4.671 4.187 -17.020 1.00 86.81 141 LEU A C 1
ATOM 1150 O O . LEU A 1 141 ? 4.468 3.359 -17.910 1.00 86.81 141 LEU A O 1
ATOM 1154 N N . ASP A 1 142 ? 3.848 5.217 -16.789 1.00 87.81 142 ASP A N 1
ATOM 1155 C CA . ASP A 1 142 ? 2.641 5.552 -17.569 1.00 87.81 142 ASP A CA 1
ATOM 1156 C C . ASP A 1 142 ? 1.599 4.422 -17.665 1.00 87.81 142 ASP A C 1
ATOM 1158 O O . ASP A 1 142 ? 0.727 4.404 -18.539 1.00 87.81 142 ASP A O 1
ATOM 1162 N N . TYR A 1 143 ? 1.672 3.451 -16.755 1.00 91.06 143 TYR A N 1
ATOM 1163 C CA . TYR A 1 143 ? 0.740 2.342 -16.678 1.00 91.06 143 TYR A CA 1
ATOM 1164 C C . TYR A 1 143 ? 0.054 2.328 -15.306 1.00 91.06 143 TYR A C 1
ATOM 1166 O O . TYR A 1 143 ? 0.726 2.444 -14.281 1.00 91.06 143 TYR A O 1
ATOM 1174 N N . PRO A 1 144 ? -1.282 2.206 -15.236 1.00 92.81 144 PRO A N 1
ATOM 1175 C CA . PRO A 1 144 ? -1.990 2.267 -13.966 1.00 92.81 144 PRO A CA 1
ATOM 1176 C C . PRO A 1 144 ? -1.918 0.935 -13.212 1.00 92.81 144 PRO A C 1
ATOM 1178 O O . PRO A 1 144 ? -2.157 -0.142 -13.767 1.00 92.81 144 PRO A O 1
ATOM 1181 N N . TYR A 1 145 ? -1.662 1.043 -11.915 1.00 94.25 145 TYR A N 1
ATOM 1182 C CA . TYR A 1 145 ? -1.614 -0.045 -10.949 1.00 94.25 145 TYR A CA 1
ATOM 1183 C C . TYR A 1 145 ? -2.492 0.282 -9.738 1.00 94.25 145 TYR A C 1
ATOM 1185 O O . TYR A 1 145 ? -2.818 1.438 -9.461 1.00 94.25 145 TYR A O 1
ATOM 1193 N N . VAL A 1 146 ? -2.865 -0.749 -8.992 1.00 95.62 146 VAL A N 1
ATOM 1194 C CA . VAL A 1 146 ? -3.466 -0.632 -7.665 1.00 95.62 146 VAL A CA 1
ATOM 1195 C C . VAL A 1 146 ? -2.538 -1.329 -6.688 1.00 95.62 146 VAL A C 1
ATOM 1197 O O . VAL A 1 146 ? -2.306 -2.529 -6.805 1.00 95.62 146 VAL A O 1
ATOM 1200 N N . VAL A 1 147 ? -2.019 -0.578 -5.722 1.00 96.31 147 VAL A N 1
ATOM 1201 C CA . VAL A 1 147 ? -1.328 -1.159 -4.574 1.00 96.31 147 VAL A CA 1
ATOM 1202 C C . VAL A 1 147 ? -2.394 -1.646 -3.606 1.00 96.31 147 VAL A C 1
ATOM 1204 O O . VAL A 1 147 ? -3.143 -0.847 -3.037 1.00 96.31 147 VAL A O 1
ATOM 1207 N N . GLN A 1 148 ? -2.483 -2.959 -3.456 1.00 95.81 148 GLN A N 1
ATOM 1208 C CA . GLN A 1 148 ? -3.352 -3.620 -2.502 1.00 95.81 148 GLN A CA 1
ATOM 1209 C C . GLN A 1 148 ? -2.568 -3.890 -1.224 1.00 95.81 148 GLN A C 1
ATOM 1211 O O . GLN A 1 148 ? -1.528 -4.534 -1.257 1.00 95.81 148 GLN A O 1
ATOM 1216 N N . VAL A 1 149 ? -3.087 -3.418 -0.097 1.00 95.75 149 VAL A N 1
ATOM 1217 C CA . VAL A 1 149 ? -2.514 -3.627 1.231 1.00 95.75 149 VAL A CA 1
ATOM 1218 C C . VAL A 1 149 ? -3.497 -4.436 2.053 1.00 95.75 149 VAL A C 1
ATOM 1220 O O . VAL A 1 149 ? -4.667 -4.070 2.167 1.00 95.75 149 VAL A O 1
ATOM 1223 N N . GLN A 1 150 ? -3.019 -5.526 2.632 1.00 94.06 150 GLN A N 1
ATOM 1224 C CA . GLN A 1 150 ? -3.776 -6.388 3.525 1.00 94.06 150 GLN A CA 1
ATOM 1225 C C . GLN A 1 150 ? -2.995 -6.634 4.810 1.00 94.06 150 GLN A C 1
ATOM 1227 O O . GLN A 1 150 ? -1.774 -6.490 4.853 1.00 94.06 150 GLN A O 1
ATOM 1232 N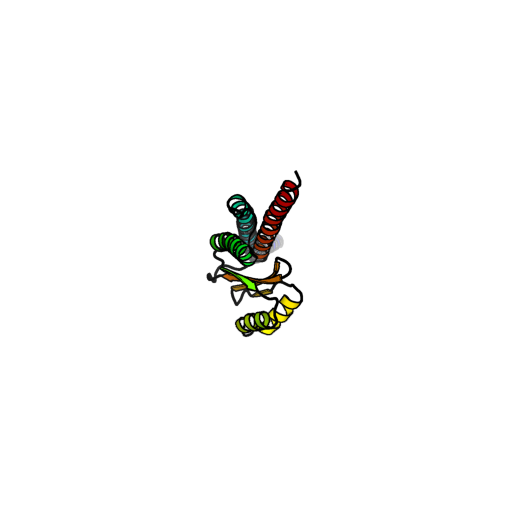 N . THR A 1 151 ? -3.689 -7.038 5.867 1.00 90.38 151 THR A N 1
ATOM 1233 C CA . THR A 1 151 ? -3.042 -7.602 7.053 1.00 90.38 151 THR A CA 1
ATOM 1234 C C . THR A 1 151 ? -3.734 -8.889 7.469 1.00 90.38 151 THR A C 1
ATOM 1236 O O . THR A 1 151 ? -4.951 -9.026 7.349 1.00 90.38 151 THR A O 1
ATOM 1239 N N . THR A 1 152 ? -2.937 -9.847 7.934 1.00 77.62 152 THR A N 1
ATOM 1240 C CA . THR A 1 152 ? -3.414 -11.121 8.481 1.00 77.62 152 THR A CA 1
ATOM 1241 C C . THR A 1 152 ? -3.626 -11.062 9.995 1.00 77.62 152 THR A C 1
ATOM 1243 O O . THR A 1 152 ? -4.066 -12.051 10.575 1.00 77.62 152 THR A O 1
ATOM 1246 N N . ASP A 1 153 ? -3.282 -9.945 10.648 1.00 82.44 153 ASP A N 1
ATOM 1247 C CA . ASP A 1 153 ? -3.493 -9.735 12.082 1.00 82.44 153 ASP A CA 1
ATOM 1248 C C . ASP A 1 153 ? -4.716 -8.840 12.314 1.00 82.44 153 ASP A C 1
ATOM 1250 O O . ASP A 1 153 ? -4.687 -7.640 12.052 1.00 82.44 153 ASP A O 1
ATOM 1254 N N . ASP A 1 154 ? -5.780 -9.417 12.877 1.00 76.56 154 ASP A N 1
ATOM 1255 C CA . ASP A 1 154 ? -7.034 -8.719 13.192 1.00 76.56 154 ASP A CA 1
ATOM 1256 C C . ASP A 1 154 ? -6.873 -7.561 14.192 1.00 76.56 154 ASP A C 1
ATOM 1258 O O . ASP A 1 154 ? -7.771 -6.728 14.348 1.00 76.56 154 ASP A O 1
ATOM 1262 N N . LYS A 1 155 ? -5.749 -7.499 14.914 1.00 78.06 155 LYS A N 1
ATOM 1263 C CA . LYS A 1 155 ? -5.443 -6.403 15.845 1.00 78.06 155 LYS A CA 1
ATOM 1264 C C . LYS A 1 155 ? -4.771 -5.224 15.154 1.00 78.06 155 LYS A C 1
ATOM 1266 O O . LYS A 1 155 ? -4.727 -4.135 15.735 1.00 78.06 155 LYS A O 1
ATOM 1271 N N . LEU A 1 156 ? -4.236 -5.430 13.956 1.00 81.25 156 LEU A N 1
ATOM 1272 C CA . LEU A 1 156 ? -3.492 -4.430 13.215 1.00 81.25 156 LEU A CA 1
ATOM 1273 C C . LEU A 1 156 ? -4.446 -3.712 12.262 1.00 81.25 156 LEU A C 1
ATOM 1275 O O . LEU A 1 156 ? -5.203 -4.321 11.515 1.00 81.25 156 LEU A O 1
ATOM 1279 N N . LYS A 1 157 ? -4.450 -2.382 12.322 1.00 85.69 157 LYS A N 1
ATOM 1280 C CA . LYS A 1 157 ? -5.262 -1.557 11.428 1.00 85.69 157 LYS A CA 1
ATOM 1281 C C . LYS A 1 157 ? -4.360 -0.913 10.398 1.00 85.69 157 LYS A C 1
ATOM 1283 O O . LYS A 1 157 ? -3.365 -0.288 10.766 1.00 85.69 157 LYS A O 1
ATOM 1288 N N . ILE A 1 158 ? -4.760 -1.018 9.137 1.00 89.50 158 ILE A N 1
ATOM 1289 C CA . ILE A 1 158 ? -4.156 -0.239 8.062 1.00 89.50 158 ILE A CA 1
ATOM 1290 C C . ILE A 1 158 ? -4.618 1.210 8.234 1.00 89.50 158 ILE A C 1
ATOM 1292 O O . ILE A 1 158 ? -5.822 1.485 8.280 1.00 89.50 158 ILE A O 1
ATOM 1296 N N . THR A 1 159 ? -3.665 2.122 8.384 1.00 88.88 159 THR A N 1
ATOM 1297 C CA . THR A 1 159 ? -3.897 3.553 8.599 1.00 88.88 159 THR A CA 1
ATOM 1298 C C . THR A 1 159 ? -3.445 4.368 7.392 1.00 88.88 159 THR A C 1
ATOM 1300 O O . THR A 1 159 ? -2.789 3.871 6.478 1.00 88.88 159 THR A O 1
ATOM 1303 N N . GLU A 1 160 ? -3.792 5.654 7.376 1.00 86.25 160 GLU A N 1
ATOM 1304 C CA . GLU A 1 160 ? -3.328 6.580 6.335 1.00 86.25 160 GLU A CA 1
ATOM 1305 C C . GLU A 1 160 ? -1.797 6.690 6.299 1.00 86.25 160 GLU A C 1
ATOM 1307 O O . GLU A 1 160 ? -1.219 6.826 5.223 1.00 86.25 160 GLU A O 1
ATOM 1312 N N . ASP A 1 161 ? -1.133 6.531 7.447 1.00 88.81 161 ASP A N 1
ATOM 1313 C CA . ASP A 1 161 ? 0.329 6.521 7.538 1.00 88.81 161 ASP A CA 1
ATOM 1314 C C . ASP A 1 161 ? 0.972 5.389 6.731 1.00 88.81 161 ASP A C 1
ATOM 1316 O O . ASP A 1 161 ? 2.040 5.602 6.162 1.00 88.81 161 ASP A O 1
ATOM 1320 N N . ASP A 1 162 ? 0.328 4.217 6.637 1.00 90.62 162 ASP A N 1
ATOM 1321 C CA . ASP A 1 162 ? 0.820 3.123 5.786 1.00 90.62 162 ASP A CA 1
ATOM 1322 C C . ASP A 1 162 ? 0.769 3.538 4.315 1.00 90.62 162 ASP A C 1
ATOM 1324 O O . ASP A 1 162 ? 1.735 3.368 3.574 1.00 90.62 162 ASP A O 1
ATOM 1328 N N . GLY A 1 163 ? -0.337 4.168 3.905 1.00 89.56 163 GLY A N 1
ATOM 1329 C CA . GLY A 1 163 ? -0.485 4.735 2.566 1.00 89.56 163 GLY A CA 1
ATOM 1330 C C . GLY A 1 163 ? 0.568 5.802 2.262 1.00 89.56 163 GLY A C 1
ATOM 1331 O O . GLY A 1 163 ? 1.158 5.794 1.181 1.00 89.56 163 GLY A O 1
ATOM 1332 N N . ASN A 1 164 ? 0.857 6.686 3.219 1.00 90.00 164 ASN A N 1
ATOM 1333 C CA . ASN A 1 164 ? 1.878 7.727 3.079 1.00 90.00 164 ASN A CA 1
ATOM 1334 C C . ASN A 1 164 ? 3.292 7.137 2.981 1.00 90.00 164 ASN A C 1
ATOM 1336 O O . ASN A 1 164 ? 4.084 7.571 2.141 1.00 90.00 164 ASN A O 1
ATOM 1340 N N . ALA A 1 165 ? 3.607 6.128 3.795 1.00 91.50 165 ALA A N 1
ATOM 1341 C CA . ALA A 1 165 ? 4.884 5.427 3.743 1.00 91.50 165 ALA A CA 1
ATOM 1342 C C . ALA A 1 165 ? 5.079 4.720 2.393 1.00 91.50 165 ALA A C 1
ATOM 1344 O O . ALA A 1 165 ? 6.097 4.928 1.735 1.00 91.50 165 ALA A O 1
ATOM 1345 N N . ILE A 1 166 ? 4.076 3.967 1.931 1.00 94.19 166 ILE A N 1
ATOM 1346 C CA . ILE A 1 166 ? 4.071 3.295 0.621 1.00 94.19 166 ILE A CA 1
ATOM 1347 C C . ILE A 1 166 ? 4.241 4.307 -0.515 1.00 94.19 166 ILE A C 1
ATOM 1349 O O . ILE A 1 166 ? 5.085 4.118 -1.389 1.00 94.19 166 ILE A O 1
ATOM 1353 N N . THR A 1 167 ? 3.488 5.408 -0.480 1.00 92.25 167 THR A N 1
ATOM 1354 C CA . THR A 1 167 ? 3.594 6.491 -1.471 1.00 92.25 167 THR A CA 1
ATOM 1355 C C . THR A 1 167 ? 5.012 7.052 -1.514 1.00 92.25 167 THR A C 1
ATOM 1357 O O . THR A 1 167 ? 5.588 7.208 -2.589 1.00 92.25 167 THR A O 1
ATOM 1360 N N . THR A 1 168 ? 5.600 7.306 -0.343 1.00 91.75 168 THR A N 1
ATOM 1361 C CA . THR A 1 168 ? 6.965 7.829 -0.225 1.00 91.75 168 THR A CA 1
ATOM 1362 C C . THR A 1 168 ? 7.984 6.853 -0.807 1.00 91.75 168 THR A C 1
ATOM 1364 O O . THR A 1 168 ? 8.856 7.275 -1.559 1.00 91.75 168 THR A O 1
ATOM 1367 N N . LEU A 1 169 ? 7.858 5.555 -0.517 1.00 92.94 169 LEU A N 1
ATOM 1368 C CA . LEU A 1 169 ? 8.746 4.517 -1.051 1.00 92.94 169 LEU A CA 1
ATOM 1369 C C . LEU A 1 169 ? 8.658 4.415 -2.578 1.00 92.94 169 LEU A C 1
ATOM 1371 O O . LEU A 1 169 ? 9.693 4.371 -3.239 1.00 92.94 169 LEU A O 1
ATOM 1375 N N . ILE A 1 170 ? 7.445 4.429 -3.141 1.00 92.06 170 ILE A N 1
ATOM 1376 C CA . ILE A 1 170 ? 7.236 4.384 -4.597 1.00 92.06 170 ILE A CA 1
ATOM 1377 C C . ILE A 1 170 ? 7.861 5.612 -5.259 1.00 92.06 170 ILE A C 1
ATOM 1379 O O . ILE A 1 170 ? 8.627 5.466 -6.207 1.00 92.06 170 ILE A O 1
ATOM 1383 N N . ILE A 1 171 ? 7.584 6.817 -4.752 1.00 89.50 171 ILE A N 1
ATOM 1384 C CA . ILE A 1 171 ? 8.135 8.057 -5.318 1.00 89.50 171 ILE A CA 1
ATOM 1385 C C . ILE A 1 171 ? 9.661 8.071 -5.210 1.00 89.50 171 ILE A C 1
ATOM 1387 O O . ILE A 1 171 ? 10.334 8.380 -6.191 1.00 89.50 171 ILE A O 1
ATOM 1391 N N . ALA A 1 172 ? 10.214 7.710 -4.050 1.00 90.25 172 ALA A N 1
ATOM 1392 C CA . ALA A 1 172 ? 11.658 7.652 -3.847 1.00 90.25 172 ALA A CA 1
ATOM 1393 C C . ALA A 1 172 ? 12.323 6.662 -4.812 1.00 90.25 172 ALA A C 1
ATOM 1395 O O . ALA A 1 172 ? 13.350 6.986 -5.399 1.00 90.25 172 ALA A O 1
ATOM 1396 N N . TYR A 1 173 ? 11.713 5.495 -5.034 1.00 89.00 173 TYR A N 1
ATOM 1397 C CA . TYR A 1 173 ? 12.185 4.533 -6.026 1.00 89.00 173 TYR A CA 1
ATOM 1398 C C . TYR A 1 173 ? 12.128 5.099 -7.449 1.00 89.00 173 TYR A C 1
ATOM 1400 O O . TYR A 1 173 ? 13.111 5.018 -8.182 1.00 89.00 173 TYR A O 1
ATOM 1408 N N . CYS A 1 174 ? 11.008 5.720 -7.833 1.00 86.56 174 CYS A N 1
ATOM 1409 C CA . CYS A 1 174 ? 10.870 6.360 -9.140 1.00 86.56 174 CYS A CA 1
ATOM 1410 C C . CYS A 1 174 ? 11.964 7.408 -9.382 1.00 86.56 174 CYS A C 1
ATOM 1412 O O . CYS A 1 174 ? 12.549 7.423 -10.462 1.00 86.56 174 CYS A O 1
ATOM 1414 N N . LEU A 1 175 ? 12.259 8.245 -8.383 1.00 84.50 175 LEU A N 1
ATOM 1415 C CA . LEU A 1 175 ? 13.292 9.279 -8.467 1.00 84.50 175 LEU A CA 1
ATOM 1416 C C . LEU A 1 175 ? 14.702 8.687 -8.521 1.00 84.50 175 LEU A C 1
ATOM 1418 O O . LEU A 1 175 ? 15.469 9.044 -9.408 1.00 84.50 175 LEU A O 1
ATOM 1422 N N . ALA A 1 176 ? 15.019 7.738 -7.636 1.00 83.19 176 ALA A N 1
ATOM 1423 C CA . ALA A 1 176 ? 16.337 7.111 -7.586 1.00 83.19 176 ALA A CA 1
ATOM 1424 C C . ALA A 1 176 ? 16.704 6.438 -8.918 1.00 83.19 176 ALA A C 1
ATOM 1426 O O . ALA A 1 176 ? 17.834 6.551 -9.383 1.00 83.19 176 ALA A O 1
ATOM 1427 N N . ILE A 1 177 ? 15.743 5.774 -9.566 1.00 81.12 177 ILE A N 1
ATOM 1428 C CA . ILE A 1 177 ? 15.972 5.136 -10.869 1.00 81.12 177 ILE A CA 1
ATOM 1429 C C . ILE A 1 177 ? 15.993 6.160 -12.015 1.00 81.12 177 ILE A C 1
ATOM 1431 O O . ILE A 1 177 ? 16.735 5.977 -12.983 1.00 81.12 177 ILE A O 1
ATOM 1435 N N . TYR A 1 178 ? 15.204 7.236 -11.927 1.00 74.44 178 TYR A N 1
ATOM 1436 C CA . TYR A 1 178 ? 15.203 8.303 -12.931 1.00 74.44 178 TYR A CA 1
ATOM 1437 C C . TYR A 1 178 ? 16.545 9.045 -12.990 1.00 74.44 178 TYR A C 1
ATOM 1439 O O . TYR A 1 178 ? 17.077 9.243 -14.083 1.00 74.44 178 TYR A O 1
ATOM 1447 N N . ASP A 1 179 ? 17.106 9.411 -11.836 1.00 67.31 179 ASP A N 1
ATOM 1448 C CA . ASP A 1 179 ? 18.388 10.122 -11.763 1.00 67.31 179 ASP A CA 1
ATOM 1449 C C . ASP A 1 179 ? 19.528 9.275 -12.336 1.00 67.31 179 ASP A C 1
ATOM 1451 O O . ASP A 1 179 ? 20.295 9.759 -13.167 1.00 67.31 179 ASP A O 1
ATOM 1455 N N . VAL A 1 180 ? 19.558 7.978 -12.007 1.00 65.31 180 VAL A N 1
ATOM 1456 C CA . VAL A 1 180 ? 20.514 7.026 -12.589 1.00 65.31 180 VAL A CA 1
ATOM 1457 C C . VAL A 1 180 ? 20.397 7.010 -14.115 1.00 65.31 180 VAL A C 1
ATOM 1459 O O . VAL A 1 180 ?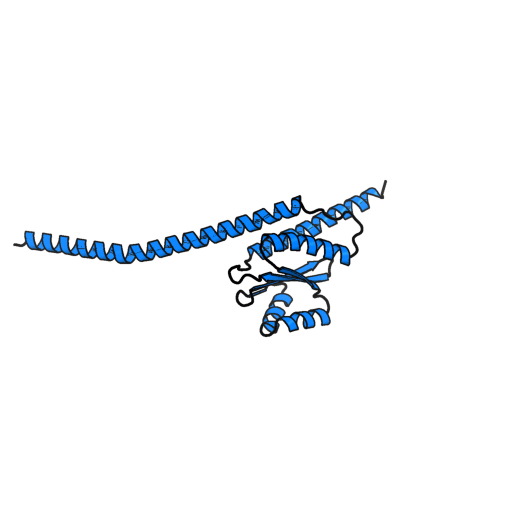 21.402 7.132 -14.805 1.00 65.31 180 VAL A O 1
ATOM 1462 N N . LYS A 1 181 ? 19.181 6.932 -14.674 1.00 63.22 181 LYS A N 1
ATOM 1463 C CA . LYS A 1 181 ? 18.981 6.921 -16.134 1.00 63.22 181 LYS A CA 1
ATOM 1464 C C . LYS A 1 181 ? 19.550 8.174 -16.815 1.00 63.22 181 LYS A C 1
ATOM 1466 O O . LYS A 1 181 ? 20.176 8.058 -17.865 1.00 63.22 181 LYS A O 1
ATOM 1471 N N . LYS A 1 182 ? 19.348 9.348 -16.214 1.00 60.22 182 LYS A N 1
ATOM 1472 C CA . LYS A 1 182 ? 19.824 10.626 -16.756 1.00 60.22 182 LYS A CA 1
ATOM 1473 C C . LYS A 1 182 ? 21.353 10.725 -16.762 1.00 60.22 182 LYS A C 1
ATOM 1475 O O . LYS A 1 182 ? 21.910 11.261 -17.714 1.00 60.22 182 LYS A O 1
ATOM 1480 N N . GLU A 1 183 ? 22.024 10.210 -15.731 1.00 60.03 183 GLU A N 1
ATOM 1481 C CA . GLU A 1 183 ? 23.491 10.232 -15.649 1.00 60.03 183 GLU A CA 1
ATOM 1482 C C . GLU A 1 183 ? 24.157 9.364 -16.729 1.00 60.03 183 GLU A C 1
ATOM 1484 O O . GLU A 1 183 ? 25.131 9.814 -17.334 1.00 60.03 183 GLU A O 1
ATOM 1489 N N . ALA A 1 184 ? 23.612 8.182 -17.053 1.00 58.22 184 ALA A N 1
ATOM 1490 C CA . ALA A 1 184 ? 24.131 7.387 -18.178 1.00 58.22 184 ALA A CA 1
ATOM 1491 C C . ALA A 1 184 ? 23.943 8.071 -19.530 1.00 58.22 184 ALA A C 1
ATOM 1493 O O . ALA A 1 184 ? 24.871 8.082 -20.329 1.00 58.22 184 ALA A O 1
ATOM 1494 N N . GLU A 1 185 ? 22.775 8.667 -19.781 1.00 58.50 185 GLU A N 1
ATOM 1495 C CA . GLU A 1 185 ? 22.519 9.361 -21.050 1.00 58.50 185 GLU A CA 1
ATOM 1496 C C . GLU A 1 185 ? 23.460 10.568 -21.243 1.00 58.50 185 GLU A C 1
ATOM 1498 O O . GLU A 1 185 ? 23.789 10.902 -22.375 1.00 58.50 185 GLU A O 1
ATOM 1503 N N . SER A 1 186 ? 23.949 11.183 -20.158 1.00 58.94 186 SER A N 1
ATOM 1504 C CA . SER A 1 186 ? 24.955 12.256 -20.212 1.00 58.94 186 SER A CA 1
ATOM 1505 C C . SER A 1 186 ? 26.415 11.787 -20.266 1.00 58.94 186 SER A C 1
ATOM 1507 O O . SER A 1 186 ? 27.286 12.586 -20.593 1.00 58.94 186 SER A O 1
ATOM 1509 N N . GLY A 1 187 ? 26.698 10.528 -19.919 1.00 55.66 187 GLY A N 1
ATOM 1510 C CA . GLY A 1 187 ? 28.050 9.954 -19.936 1.00 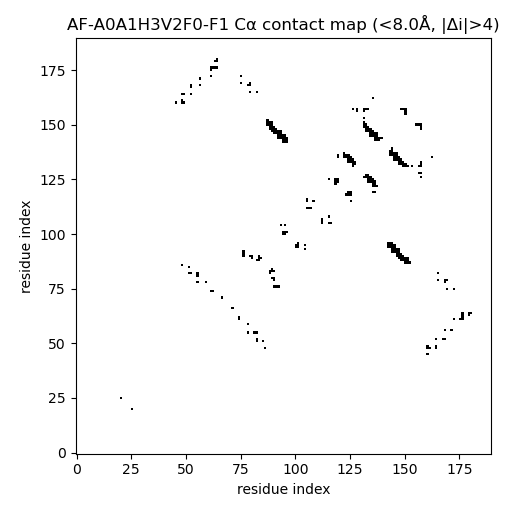55.66 187 GLY A CA 1
ATOM 1511 C C . GLY A 1 187 ? 28.454 9.337 -21.279 1.00 55.66 187 GLY A C 1
ATOM 1512 O O . GLY A 1 187 ? 29.634 9.089 -21.495 1.00 55.66 187 GLY A O 1
ATOM 1513 N N . ASP A 1 188 ? 27.490 9.115 -22.176 1.00 51.50 188 ASP A N 1
ATOM 1514 C CA . ASP A 1 188 ? 27.713 8.589 -23.531 1.00 51.50 188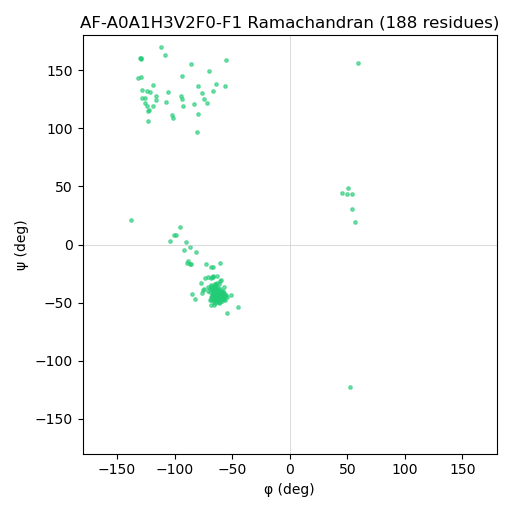 ASP A CA 1
ATOM 1515 C C . ASP A 1 188 ? 27.957 9.706 -24.583 1.00 51.50 188 ASP A C 1
ATOM 1517 O O . ASP A 1 188 ? 28.132 9.408 -25.766 1.00 51.50 188 ASP A O 1
ATOM 1521 N N . GLU A 1 189 ? 27.983 10.987 -24.178 1.00 47.00 189 GLU A N 1
ATOM 1522 C CA . GLU A 1 189 ? 28.261 12.150 -25.049 1.00 47.00 189 GLU A CA 1
ATOM 1523 C C . GLU A 1 189 ? 29.720 12.682 -24.985 1.00 47.00 189 GLU A C 1
ATOM 1525 O O . GLU A 1 189 ? 30.001 13.719 -25.592 1.00 47.00 189 GLU A O 1
ATOM 1530 N N . GLU A 1 190 ? 30.662 11.994 -24.316 1.00 39.56 190 GLU A N 1
ATOM 1531 C CA . GLU A 1 190 ? 32.108 12.347 -24.300 1.00 39.56 190 GLU A CA 1
ATOM 1532 C C . GLU A 1 190 ? 32.996 11.481 -25.213 1.00 39.56 190 GLU A C 1
ATOM 1534 O O . GLU A 1 190 ? 32.963 10.233 -25.112 1.00 39.56 190 GLU A O 1
#

Organism: NCBI:txid1503961

Secondary structure (DSSP, 8-state):
-HHHHHHHHHHHHHHHHHHHHHHHHHHHHHHHHHHHHHHHHHHHHHHHHHHHHHHHHHH--PPPS---HHHHHHHHHHHHHHHHHHHT-EEEEEE-SSHHHHHHHHHHTGGGHHHHHHHHHTT--EEETTTTEEEEEEEETTEEEEEEEE-S-TT----HHHHHHHHHHHHHHHHHHHHHHHHHHHHTT-

Mean predicted aligned error: 11.8 Å

Radius of gyration: 27.55 Å; Cα contacts (8 Å, |Δi|>4): 169; chains: 1; bounding box: 63×41×92 Å

pLDDT: mean 81.88, std 13.34, range [39.56, 96.31]

InterPro domains:
  IPR025940 Toxin SpoIISA, type II toxin-antitoxin system [PF14171] (1-174)

Sequence (190 aa):
MLILLIVFVIIDSLFFLNLYISKLGGQELQSTITQVGVTQKELDATRRKMAHVPQILICFNFPLYNVSKDAYIDNMERLLKEYAQKESLVIDLIPFGTKKEREAFLDTMGTNKDKVRRFLRHKNSFTSSKDNLALYPFEILDYPYVVQVQTTDDKLKITEDDGNAITTLIIAYCLAIYDVKKEAESGDEE

Foldseek 3Di:
DVVVVVVVVVVVVVVVVVVVCCVVVVVVVVVVVVVVVVVVVVVVVLVQLVVQLVVLVVPQDQDFDDQDPVSLVVSLLVSLVSSCVSQQKDKDKQFCADPVSVVVVLVVVPPCSVVVVVQVVVQHKDADLPQQWIWGWDQDPNTIIIIIMHHPDNVHHDDVSSVVSSVSSRVSSVVVRVVSVVVVVVVVPD

Nearest PDB structures (foldseek):
  3o6q-assembly1_C  TM=8.629E-01  e=2.082E-08  Bacillus subtilis
  2y2q-assembly1_A  TM=4.013E-01  e=4.646E-01  Streptococcus pneumoniae R6
  2fff-assembly1_B  TM=3.785E-01  e=4.121E-01  Streptococcus pneumoniae
  2xd5-assembly1_B  TM=3.099E-01  e=1.889E-01  Streptococcus pneumoniae R6
  5nqh-assembly2_D  TM=5.694E-01  e=2.985E+00  Homo sapiens

Solvent-accessible surface area (backbone atoms only — not comparable to full-atom values): 10755 Å² total; per-residue (Å²): 114,69,68,61,52,54,53,50,53,51,54,50,52,49,53,53,47,51,53,51,49,53,61,52,50,53,53,52,50,51,53,50,55,51,50,52,52,49,54,50,52,50,52,52,49,47,51,52,55,60,54,46,47,59,54,47,63,75,69,52,83,76,81,80,75,93,62,50,74,65,55,48,49,54,52,49,52,52,57,48,41,58,53,18,64,77,68,60,40,46,68,46,83,39,70,43,71,46,75,65,43,40,50,58,56,38,63,75,46,59,94,46,25,70,60,52,52,56,32,49,72,71,60,34,67,44,76,37,86,88,74,39,34,36,37,39,53,45,71,58,93,94,39,39,30,33,41,38,38,35,47,90,46,92,88,61,77,91,50,70,61,56,54,51,43,52,52,50,53,53,51,51,50,54,48,59,51,48,54,54,54,52,52,55,68,63,62,74,78,116